Protein AF-A0A8B7U728-F1 (afdb_monomer_lite)

InterPro domains:
  IPR016024 Armadillo-type fold [SSF48371] (23-151)
  IPR027107 Tuberin/Ral GTPase-activating protein subunit alpha [PTHR10063] (1-153)

Secondary structure (DSSP, 8-state):
--HHHHHHHHHHHHT-S-TTS-HHHHHHHHHHHTTHHHHTTT---------SS----HHHHHHHHHHHHHHHHHHH-SSHHHHHHHHHHHHHHHHHHHHHT---TTHHHHHHHHHHHTT-S-HHHHHHHHHHHHHHHHTHHHHHHHHTTS-SSSTTS-SHHHHHHHHHHTTS-HHHHHHHHHHHH--

Structure (mmCIF, N/CA/C/O backbone):
data_AF-A0A8B7U728-F1
#
_entry.id   AF-A0A8B7U728-F1
#
loop_
_atom_site.group_PDB
_atom_site.id
_atom_site.type_symbol
_atom_site.label_atom_id
_atom_site.label_alt_id
_atom_site.label_comp_id
_atom_site.label_asym_id
_atom_site.label_entity_id
_atom_site.label_seq_id
_atom_site.pdbx_PDB_ins_code
_atom_site.Cartn_x
_atom_site.Cartn_y
_atom_site.Cartn_z
_atom_site.occupancy
_atom_site.B_iso_or_equiv
_atom_site.auth_seq_id
_atom_site.auth_comp_id
_atom_site.auth_asym_id
_atom_site.auth_atom_id
_atom_site.pdbx_PDB_model_num
ATOM 1 N N . MET A 1 1 ? -17.207 -18.209 -5.604 1.00 53.34 1 MET A N 1
ATOM 2 C CA . MET A 1 1 ? -15.889 -17.552 -5.545 1.00 53.34 1 MET A CA 1
ATOM 3 C C . MET A 1 1 ? -15.859 -16.705 -4.299 1.00 53.34 1 MET A C 1
ATOM 5 O O . MET A 1 1 ? -16.658 -15.783 -4.187 1.00 53.34 1 MET A O 1
ATOM 9 N N . LEU A 1 2 ? -15.023 -17.093 -3.346 1.00 75.62 2 LEU A N 1
ATOM 10 C CA . LEU A 1 2 ? -14.805 -16.368 -2.097 1.00 75.62 2 LEU A CA 1
ATOM 11 C C . LEU A 1 2 ? -13.724 -15.296 -2.310 1.00 75.62 2 LEU A C 1
ATOM 13 O O . LEU A 1 2 ? -12.930 -15.383 -3.243 1.00 75.62 2 LEU A O 1
ATOM 17 N N . VAL A 1 3 ? -13.669 -14.294 -1.428 1.00 81.69 3 VAL A N 1
ATOM 18 C CA . VAL A 1 3 ? -12.626 -13.245 -1.424 1.00 81.69 3 VAL A CA 1
ATOM 19 C C . VAL A 1 3 ? -11.215 -13.855 -1.439 1.00 81.69 3 VAL A C 1
ATOM 21 O O . VAL A 1 3 ? -10.342 -13.369 -2.153 1.00 81.69 3 VAL A O 1
ATOM 24 N N . GLY A 1 4 ? -11.017 -14.976 -0.735 1.00 81.75 4 GLY A N 1
ATOM 25 C CA . GLY A 1 4 ? -9.756 -15.722 -0.734 1.00 81.75 4 GLY A CA 1
ATOM 26 C C . GLY A 1 4 ? -9.315 -16.208 -2.121 1.00 81.75 4 GLY A C 1
ATOM 27 O O . GLY A 1 4 ? -8.137 -16.096 -2.441 1.00 81.75 4 GLY A O 1
ATOM 28 N N . ASP A 1 5 ? -10.244 -16.644 -2.982 1.00 85.56 5 ASP A N 1
ATOM 29 C CA . ASP A 1 5 ? -9.915 -17.132 -4.332 1.00 85.56 5 ASP A CA 1
ATOM 30 C C . ASP A 1 5 ? -9.309 -16.015 -5.194 1.00 85.56 5 ASP A C 1
ATOM 32 O O . ASP A 1 5 ? -8.332 -16.231 -5.914 1.00 85.56 5 ASP A O 1
ATOM 36 N N . PHE A 1 6 ? -9.868 -14.802 -5.098 1.00 87.81 6 PHE A N 1
ATOM 37 C CA . PHE A 1 6 ? -9.352 -13.626 -5.801 1.00 87.81 6 PHE A CA 1
ATOM 38 C C . PHE A 1 6 ? -7.971 -13.222 -5.286 1.00 87.81 6 PHE A C 1
ATOM 40 O O . PHE A 1 6 ? -7.090 -12.919 -6.092 1.00 87.81 6 PHE A O 1
ATOM 47 N N . ILE A 1 7 ? -7.763 -13.265 -3.965 1.00 91.00 7 ILE A N 1
ATOM 48 C CA . ILE A 1 7 ? -6.465 -12.949 -3.359 1.00 91.00 7 ILE A CA 1
ATOM 49 C C . ILE A 1 7 ? -5.409 -13.952 -3.830 1.00 91.00 7 ILE A C 1
ATOM 51 O O . ILE A 1 7 ? -4.360 -13.546 -4.327 1.00 91.00 7 ILE A O 1
ATOM 55 N N . THR A 1 8 ? -5.694 -15.256 -3.760 1.00 90.06 8 THR A N 1
ATOM 56 C CA . THR A 1 8 ? -4.769 -16.303 -4.216 1.00 90.06 8 THR A CA 1
ATOM 57 C C . THR A 1 8 ? -4.490 -16.209 -5.718 1.00 90.06 8 THR A C 1
ATOM 59 O O . THR A 1 8 ? -3.347 -16.384 -6.143 1.00 90.06 8 THR A O 1
ATOM 62 N N . ALA A 1 9 ? -5.497 -15.908 -6.544 1.00 91.69 9 ALA A N 1
ATOM 63 C CA . ALA A 1 9 ? -5.309 -15.737 -7.984 1.00 91.69 9 ALA A CA 1
ATOM 64 C C . ALA A 1 9 ? -4.403 -14.537 -8.309 1.00 91.69 9 ALA A C 1
ATOM 66 O O . ALA A 1 9 ? -3.447 -14.682 -9.072 1.00 91.69 9 ALA A O 1
ATOM 67 N N . ALA A 1 10 ? -4.649 -13.377 -7.694 1.00 93.81 10 ALA A N 1
ATOM 68 C CA . ALA A 1 10 ? -3.809 -12.195 -7.873 1.00 93.81 10 ALA A CA 1
ATOM 69 C C . ALA A 1 10 ? -2.383 -12.422 -7.342 1.00 93.81 10 ALA A C 1
ATOM 71 O O . ALA A 1 10 ? -1.413 -12.070 -8.014 1.00 93.81 10 ALA A O 1
ATOM 72 N N . ALA A 1 11 ? -2.231 -13.092 -6.195 1.00 92.94 11 ALA A N 1
ATOM 73 C CA . ALA A 1 11 ? -0.926 -13.450 -5.640 1.00 92.94 11 ALA A CA 1
ATOM 74 C C . ALA A 1 11 ? -0.103 -14.321 -6.603 1.00 92.94 11 ALA A C 1
ATOM 76 O O . ALA A 1 11 ? 1.100 -14.101 -6.763 1.00 92.94 11 ALA A O 1
ATOM 77 N N . ARG A 1 12 ? -0.743 -15.278 -7.292 1.00 93.31 12 ARG A N 1
ATOM 78 C CA . ARG A 1 12 ? -0.083 -16.099 -8.322 1.00 93.31 12 ARG A CA 1
ATOM 79 C C . ARG A 1 12 ? 0.416 -15.258 -9.490 1.00 93.31 12 ARG A C 1
ATOM 81 O O . ARG A 1 12 ? 1.550 -15.460 -9.906 1.00 93.31 12 ARG A O 1
ATOM 88 N N . VAL A 1 13 ? -0.377 -14.299 -9.977 1.00 95.06 13 VAL A N 1
ATOM 89 C CA . VAL A 1 13 ? 0.055 -13.362 -11.034 1.00 95.06 13 VAL A CA 1
ATOM 90 C C . VAL A 1 13 ? 1.282 -12.565 -10.579 1.00 95.06 13 VAL A C 1
ATOM 92 O O . VAL A 1 13 ? 2.276 -12.496 -11.301 1.00 95.06 13 VAL A O 1
ATOM 95 N N . LEU A 1 14 ? 1.256 -12.033 -9.355 1.00 93.44 14 LEU A N 1
ATOM 96 C CA . LEU A 1 14 ? 2.349 -11.233 -8.787 1.00 93.44 14 LEU A CA 1
ATOM 97 C C . LEU A 1 14 ? 3.613 -12.042 -8.464 1.00 93.44 14 LEU A C 1
ATOM 99 O O . LEU A 1 14 ? 4.698 -11.469 -8.372 1.00 93.44 14 LEU A O 1
ATOM 103 N N . SER A 1 15 ? 3.492 -13.361 -8.325 1.00 91.62 15 SER A N 1
ATOM 104 C CA . SER A 1 15 ? 4.623 -14.268 -8.087 1.00 91.62 15 SER A CA 1
ATOM 105 C C . SER A 1 15 ? 5.310 -14.731 -9.374 1.00 91.62 15 SER A C 1
ATOM 107 O O . SER A 1 15 ? 6.291 -15.460 -9.304 1.00 91.62 15 SER A O 1
ATOM 109 N N . THR A 1 16 ? 4.797 -14.353 -10.549 1.00 90.19 16 THR A N 1
ATOM 110 C CA . THR A 1 16 ? 5.450 -14.685 -11.819 1.00 90.19 16 THR A CA 1
ATOM 111 C C . THR A 1 16 ? 6.662 -13.785 -12.073 1.00 90.19 16 THR A C 1
ATOM 113 O O . THR A 1 16 ? 6.602 -12.575 -11.853 1.00 90.19 16 THR A O 1
ATOM 116 N N . ASP A 1 17 ? 7.742 -14.369 -12.601 1.00 84.38 17 ASP A N 1
ATOM 117 C CA . ASP A 1 17 ? 8.987 -13.647 -12.920 1.00 84.38 17 ASP A CA 1
ATOM 118 C C . ASP A 1 17 ? 8.880 -12.788 -14.193 1.00 84.38 17 ASP A C 1
ATOM 120 O O . ASP A 1 17 ? 9.795 -12.043 -14.546 1.00 84.38 17 ASP A O 1
ATOM 124 N N . THR A 1 18 ? 7.767 -12.893 -14.924 1.00 87.50 18 THR A N 1
ATOM 125 C CA . THR A 1 18 ? 7.574 -12.175 -16.183 1.00 87.50 18 THR A CA 1
ATOM 126 C C . THR A 1 18 ? 6.968 -10.794 -15.958 1.00 87.50 18 THR A C 1
ATOM 128 O O . THR A 1 18 ? 5.877 -10.645 -15.411 1.00 87.50 18 THR A O 1
ATOM 131 N N . LEU A 1 19 ? 7.637 -9.764 -16.480 1.00 81.00 19 LEU A N 1
ATOM 132 C CA . LEU A 1 19 ? 7.098 -8.399 -16.522 1.00 81.00 19 LEU A CA 1
ATOM 133 C C . LEU A 1 19 ? 5.911 -8.250 -17.490 1.00 81.00 19 LEU A C 1
ATOM 135 O O . LEU A 1 19 ? 5.252 -7.217 -17.476 1.00 81.00 19 LEU A O 1
ATOM 139 N N . ALA A 1 20 ? 5.627 -9.265 -18.316 1.00 88.19 20 ALA A N 1
ATOM 140 C CA . ALA A 1 20 ? 4.433 -9.305 -19.160 1.00 88.19 20 ALA A CA 1
ATOM 141 C C . ALA A 1 20 ? 3.166 -9.714 -18.386 1.00 88.19 20 ALA A C 1
ATOM 143 O O . ALA A 1 20 ? 2.071 -9.681 -18.945 1.00 88.19 20 ALA A O 1
ATOM 144 N N . ALA A 1 21 ? 3.300 -10.129 -17.122 1.00 91.25 21 ALA A N 1
ATOM 145 C CA . ALA A 1 21 ? 2.149 -10.412 -16.282 1.00 91.25 21 ALA A CA 1
ATOM 146 C C . ALA A 1 21 ? 1.345 -9.129 -15.991 1.00 91.25 21 ALA A C 1
ATOM 148 O O . ALA A 1 21 ? 1.937 -8.060 -15.818 1.00 91.25 21 ALA A O 1
ATOM 149 N N . PRO A 1 22 ? 0.008 -9.220 -15.872 1.00 93.94 22 PRO A N 1
ATOM 150 C CA . PRO A 1 22 ? -0.858 -8.083 -15.555 1.00 93.94 22 PRO A CA 1
ATOM 151 C C . PRO A 1 22 ? -0.784 -7.725 -14.057 1.00 93.94 22 PRO A C 1
ATOM 153 O O . PRO A 1 22 ? -1.707 -7.967 -13.275 1.00 93.94 22 PRO A O 1
ATOM 156 N N . ARG A 1 23 ? 0.380 -7.220 -13.621 1.00 94.75 23 ARG A N 1
ATOM 157 C CA . ARG A 1 23 ? 0.700 -6.948 -12.206 1.00 94.75 23 ARG A CA 1
ATOM 158 C C . ARG A 1 23 ? -0.122 -5.784 -11.645 1.00 94.75 23 ARG A C 1
ATOM 160 O O . ARG A 1 23 ? -0.610 -5.866 -10.519 1.00 94.75 23 ARG A O 1
ATOM 167 N N . SER A 1 24 ? -0.324 -4.730 -12.435 1.00 93.88 24 SER A N 1
ATOM 168 C CA . SER A 1 24 ? -1.132 -3.565 -12.049 1.00 93.88 24 SER A CA 1
ATOM 169 C C . SER A 1 24 ? -2.597 -3.938 -11.825 1.00 93.88 24 SER A C 1
ATOM 171 O O . SER A 1 24 ? -3.218 -3.502 -10.857 1.00 93.88 24 SER A O 1
ATOM 173 N N . GLU A 1 25 ? -3.148 -4.785 -12.688 1.00 93.06 25 GLU A N 1
ATOM 174 C CA . GLU A 1 25 ? -4.513 -5.289 -12.594 1.00 93.06 25 GLU A CA 1
ATOM 175 C C . GLU A 1 25 ? -4.665 -6.202 -11.377 1.00 93.06 25 GLU A C 1
ATOM 177 O O . GLU A 1 25 ? -5.610 -6.044 -10.606 1.00 93.06 25 GLU A O 1
ATOM 182 N N . ALA A 1 26 ? -3.702 -7.102 -11.147 1.00 95.31 26 ALA A N 1
ATOM 183 C CA . ALA A 1 26 ? -3.690 -7.953 -9.962 1.00 95.31 26 ALA A CA 1
ATOM 184 C C . ALA A 1 26 ? -3.677 -7.125 -8.665 1.00 95.31 26 ALA A C 1
ATOM 186 O O . ALA A 1 26 ? -4.475 -7.385 -7.765 1.00 95.31 26 ALA A O 1
ATOM 187 N N . LEU A 1 27 ? -2.841 -6.086 -8.579 1.00 95.19 27 LEU A N 1
ATOM 188 C CA . LEU A 1 27 ? -2.806 -5.194 -7.414 1.00 95.19 27 LEU A CA 1
ATOM 189 C C . LEU A 1 27 ? -4.052 -4.320 -7.293 1.00 95.19 27 LEU A C 1
ATOM 191 O O . LEU A 1 27 ? -4.458 -4.017 -6.178 1.00 95.19 27 LEU A O 1
ATOM 195 N N . THR A 1 28 ? -4.693 -3.959 -8.404 1.00 93.75 28 THR A N 1
ATOM 196 C CA . THR A 1 28 ? -5.968 -3.228 -8.384 1.00 93.75 28 THR A CA 1
ATOM 197 C C . THR A 1 28 ? -7.081 -4.095 -7.795 1.00 93.75 28 THR A C 1
ATOM 199 O O . THR A 1 28 ? -7.859 -3.620 -6.968 1.00 93.75 28 THR A O 1
ATOM 202 N N . ILE A 1 29 ? -7.131 -5.383 -8.160 1.00 93.19 29 ILE A N 1
ATOM 203 C CA . ILE A 1 29 ? -8.055 -6.353 -7.556 1.00 93.19 29 ILE A CA 1
ATOM 204 C C . ILE A 1 29 ? -7.781 -6.449 -6.053 1.00 93.19 29 ILE A C 1
ATOM 206 O O . ILE A 1 29 ? -8.705 -6.268 -5.264 1.00 93.19 29 ILE A O 1
ATOM 210 N N . LEU A 1 30 ? -6.528 -6.667 -5.639 1.00 93.75 30 LEU A N 1
ATOM 211 C CA . LEU A 1 30 ? -6.172 -6.736 -4.216 1.00 93.75 30 LEU A CA 1
ATOM 212 C C . LEU A 1 30 ? -6.538 -5.447 -3.466 1.00 93.75 30 LEU A C 1
ATOM 214 O O . LEU A 1 30 ? -7.141 -5.516 -2.399 1.00 93.75 30 LEU A O 1
ATOM 218 N N . GLY A 1 31 ? -6.251 -4.286 -4.057 1.00 90.62 31 GLY A N 1
ATOM 219 C CA . GLY A 1 31 ? -6.593 -2.966 -3.533 1.00 90.62 31 GLY A CA 1
ATOM 220 C C . GLY A 1 31 ? -8.090 -2.772 -3.318 1.00 90.62 31 GLY A C 1
ATOM 221 O O . GLY A 1 31 ? -8.500 -2.234 -2.297 1.00 90.62 31 GLY A O 1
ATOM 222 N N . SER A 1 32 ? -8.929 -3.281 -4.223 1.00 91.00 32 SER A N 1
ATOM 223 C CA . SER A 1 32 ? -10.389 -3.225 -4.064 1.00 91.00 32 SER A CA 1
ATOM 224 C C . SER A 1 32 ? -10.918 -4.087 -2.909 1.00 91.00 32 SER A C 1
ATOM 226 O O . SER A 1 32 ? -12.016 -3.844 -2.410 1.00 91.00 32 SER A O 1
ATOM 228 N N . LEU A 1 33 ? -10.137 -5.078 -2.464 1.00 90.06 33 LEU A N 1
ATOM 229 C CA . LEU A 1 33 ? -10.523 -6.040 -1.433 1.00 90.06 33 LEU A CA 1
ATOM 230 C C . LEU A 1 33 ? -10.019 -5.664 -0.033 1.00 90.06 33 LEU A C 1
ATOM 232 O O . LEU A 1 33 ? -10.413 -6.314 0.931 1.00 90.06 33 LEU A O 1
ATOM 236 N N . VAL A 1 34 ? -9.183 -4.632 0.124 1.00 90.12 34 VAL A N 1
ATOM 237 C CA . VAL A 1 34 ? -8.507 -4.342 1.408 1.00 90.12 34 VAL A CA 1
ATOM 238 C C . VAL A 1 34 ? -9.442 -4.020 2.571 1.00 90.12 34 VAL A C 1
ATOM 240 O O . VAL A 1 34 ? -9.111 -4.324 3.713 1.00 90.12 34 VAL A O 1
ATOM 243 N N . CYS A 1 35 ? -10.623 -3.461 2.300 1.00 85.44 35 CYS A N 1
ATOM 244 C CA . CYS A 1 35 ? -11.617 -3.172 3.337 1.00 85.44 35 CYS A CA 1
ATOM 245 C C . CYS A 1 35 ? -12.505 -4.385 3.662 1.00 85.44 35 CYS A C 1
ATOM 247 O O . CYS A 1 35 ? -13.087 -4.448 4.743 1.00 85.44 35 CYS A O 1
ATOM 249 N N . PHE A 1 36 ? -12.597 -5.377 2.765 1.00 84.50 36 PHE A N 1
ATOM 250 C CA . PHE A 1 36 ? -13.550 -6.488 2.887 1.00 84.50 36 PHE A CA 1
ATOM 251 C C . PHE A 1 36 ? -13.393 -7.298 4.182 1.00 84.50 36 PHE A C 1
ATOM 253 O O . PHE A 1 36 ? -14.421 -7.599 4.790 1.00 84.50 36 PHE A O 1
ATOM 260 N N . PRO A 1 37 ? -12.171 -7.632 4.652 1.00 77.50 37 PRO A N 1
ATOM 261 C CA . PRO A 1 37 ? -12.005 -8.359 5.909 1.00 77.50 37 PRO A CA 1
ATOM 262 C C . PRO A 1 37 ? -12.587 -7.636 7.134 1.00 77.50 37 PRO A C 1
ATOM 264 O O . PRO A 1 37 ? -12.991 -8.298 8.085 1.00 77.50 37 PRO A O 1
ATOM 267 N N . ASN A 1 38 ? -12.654 -6.299 7.111 1.00 72.25 38 ASN A N 1
ATOM 268 C CA . ASN A 1 38 ? -13.259 -5.497 8.179 1.00 72.25 38 ASN A CA 1
ATOM 269 C C . ASN A 1 38 ? -14.759 -5.279 7.965 1.00 72.25 38 ASN A C 1
ATOM 271 O O . ASN A 1 38 ? -15.529 -5.366 8.915 1.00 72.25 38 ASN A O 1
ATOM 275 N N . THR A 1 39 ? -15.189 -5.034 6.724 1.00 69.88 39 THR A N 1
ATOM 276 C CA . THR A 1 39 ? -16.602 -4.790 6.393 1.00 69.88 39 THR A CA 1
ATOM 277 C C . THR A 1 39 ? -17.466 -6.043 6.548 1.00 69.88 39 THR A C 1
ATOM 279 O O . THR A 1 39 ? -18.650 -5.948 6.858 1.00 69.88 39 THR A O 1
ATOM 282 N N . PHE A 1 40 ? -16.884 -7.226 6.342 1.00 65.06 40 PHE A N 1
ATOM 283 C CA . PHE A 1 40 ? -17.618 -8.483 6.282 1.00 65.06 40 PHE A CA 1
ATOM 284 C C . PHE A 1 40 ? -17.070 -9.533 7.261 1.00 65.06 40 PHE A C 1
ATOM 286 O O . PHE A 1 40 ? -16.771 -10.666 6.875 1.00 65.06 40 PHE A O 1
ATOM 293 N N . GLN A 1 41 ? -16.967 -9.163 8.542 1.00 58.19 41 GLN A N 1
ATOM 294 C CA . GLN A 1 41 ? -16.513 -10.054 9.623 1.00 58.19 41 GLN A CA 1
ATOM 295 C C . GLN A 1 41 ? -17.351 -11.344 9.760 1.00 58.19 41 GLN A C 1
ATOM 297 O O . GLN A 1 41 ? -16.852 -12.337 10.282 1.00 58.19 41 GLN A O 1
ATOM 302 N N . GLU A 1 42 ? -18.587 -11.362 9.244 1.00 48.09 42 GLU A N 1
ATOM 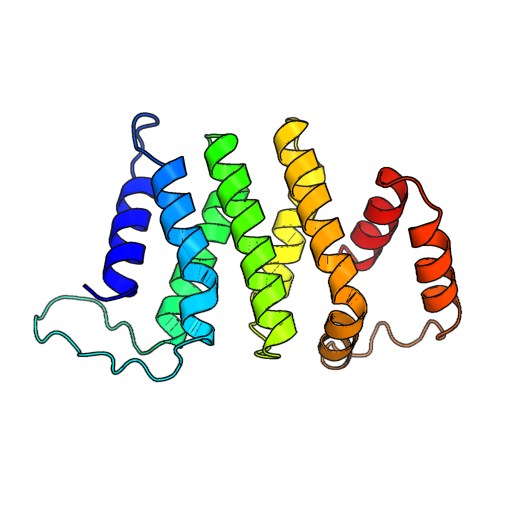303 C CA . GLU A 1 42 ? -19.517 -12.499 9.322 1.00 48.09 42 GLU A CA 1
ATOM 304 C C . GLU A 1 42 ? -19.722 -13.264 8.000 1.00 48.09 42 GLU A C 1
ATOM 306 O O . GLU A 1 42 ? -20.742 -13.933 7.844 1.00 48.09 42 GLU A O 1
ATOM 311 N N . ILE A 1 43 ? -18.814 -13.211 7.013 1.00 48.03 43 ILE A N 1
ATOM 312 C CA . ILE A 1 43 ? -18.960 -14.131 5.866 1.00 48.03 43 ILE A CA 1
ATOM 313 C C . ILE A 1 43 ? -18.719 -15.558 6.374 1.00 48.03 43 ILE A C 1
ATOM 315 O O . ILE A 1 43 ? -17.602 -15.858 6.807 1.00 48.03 43 ILE A O 1
ATOM 319 N N . PRO A 1 44 ? -19.707 -16.472 6.295 1.00 43.59 44 PRO A N 1
ATOM 320 C CA . PRO A 1 44 ? -19.487 -17.862 6.650 1.00 43.59 44 PRO A CA 1
ATOM 321 C C . PRO A 1 44 ? -18.432 -18.419 5.696 1.00 43.59 44 PRO A C 1
ATOM 323 O O . PRO A 1 44 ? -18.668 -18.552 4.493 1.00 43.59 44 PRO A O 1
ATOM 326 N N . LEU A 1 45 ? -17.248 -18.724 6.225 1.00 46.06 45 LEU A N 1
ATOM 327 C CA . LEU A 1 45 ? -16.219 -19.439 5.487 1.00 46.06 45 LEU A CA 1
ATOM 328 C C . LEU A 1 45 ? -16.752 -20.851 5.226 1.00 46.06 45 LEU A C 1
ATOM 330 O O . LEU A 1 45 ? -16.651 -21.739 6.073 1.00 46.06 45 LEU A O 1
ATOM 334 N N . LEU A 1 46 ? -17.365 -21.063 4.061 1.00 41.00 46 LEU A N 1
ATOM 335 C CA . LEU A 1 46 ? -17.693 -22.401 3.587 1.00 41.00 46 LEU A CA 1
ATOM 336 C C . LEU A 1 46 ? -16.373 -23.108 3.278 1.00 41.00 46 LEU A C 1
ATOM 338 O O . LEU A 1 46 ? -15.812 -22.978 2.193 1.00 41.00 46 LEU A O 1
ATOM 342 N N . ARG A 1 47 ? -15.864 -23.815 4.290 1.00 37.12 47 ARG A N 1
ATOM 343 C CA . ARG A 1 47 ? -14.690 -24.685 4.239 1.00 37.12 47 ARG A CA 1
ATOM 344 C C . ARG A 1 47 ? -14.904 -25.685 3.103 1.00 37.12 47 ARG A C 1
ATOM 346 O O . ARG A 1 47 ? -15.674 -26.631 3.256 1.00 3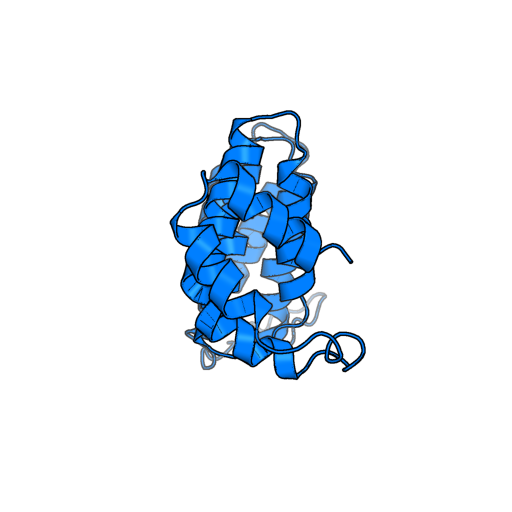7.12 47 ARG A O 1
ATOM 353 N N . SER A 1 48 ? -14.280 -25.459 1.947 1.00 37.22 48 SER A N 1
ATOM 354 C CA . SER A 1 48 ? -14.336 -26.431 0.861 1.00 37.22 48 SER A CA 1
ATOM 355 C C . SER A 1 48 ? -13.664 -27.708 1.354 1.00 37.22 48 SER A C 1
ATOM 357 O O . SER A 1 48 ? -12.470 -27.713 1.655 1.00 37.22 48 SER A O 1
ATOM 359 N N . VAL A 1 49 ? -14.441 -28.781 1.469 1.00 40.72 49 VAL A N 1
ATOM 360 C CA . VAL A 1 49 ? -13.931 -30.134 1.684 1.00 40.72 49 VAL A CA 1
ATOM 361 C C . VAL A 1 49 ? -13.237 -30.556 0.396 1.00 40.72 49 VAL A C 1
ATOM 363 O O . VAL A 1 49 ? -13.864 -31.163 -0.459 1.00 40.72 49 VAL A O 1
ATOM 366 N N . LEU A 1 50 ? -11.970 -30.190 0.235 1.00 36.06 50 LEU A N 1
ATOM 367 C CA . LEU A 1 50 ? -11.041 -30.876 -0.653 1.00 36.06 50 LEU A CA 1
ATOM 368 C C . LEU A 1 50 ? -9.654 -30.813 -0.011 1.00 36.06 50 LEU A C 1
ATOM 370 O O . LEU A 1 50 ? -9.069 -29.749 0.171 1.00 36.06 50 LEU A O 1
ATOM 374 N N . GLU A 1 51 ? -9.196 -31.987 0.408 1.00 44.81 51 GLU A N 1
ATOM 375 C CA . GLU A 1 51 ? -7.873 -32.251 0.953 1.00 44.81 51 GLU A CA 1
ATOM 376 C C . GLU A 1 51 ? -6.787 -31.809 -0.037 1.00 44.81 51 GLU A C 1
ATOM 378 O O . GLU A 1 51 ? -6.798 -32.222 -1.195 1.00 44.81 51 GLU A O 1
ATOM 383 N N . VAL A 1 52 ? -5.866 -30.960 0.429 1.00 35.75 52 VAL A N 1
ATOM 384 C CA . VAL A 1 52 ? -4.396 -31.116 0.395 1.00 35.75 52 VAL A CA 1
ATOM 385 C C . VAL A 1 52 ? -3.760 -29.751 0.722 1.00 35.75 52 VAL A C 1
ATOM 387 O O . VAL A 1 52 ? -3.853 -28.801 -0.047 1.00 35.75 52 VAL A O 1
ATOM 390 N N . ASN A 1 53 ? -3.114 -29.706 1.894 1.00 35.53 53 ASN A N 1
ATOM 391 C CA . ASN A 1 53 ? -2.065 -28.783 2.359 1.00 35.53 53 ASN A CA 1
ATOM 392 C C . ASN A 1 53 ? -2.270 -27.263 2.216 1.00 35.53 53 ASN A C 1
ATOM 394 O O . ASN A 1 53 ? -1.701 -26.631 1.339 1.00 35.53 53 ASN A O 1
ATOM 398 N N . GLU A 1 54 ? -3.008 -26.668 3.150 1.00 38.12 54 GLU A N 1
ATOM 399 C CA . GLU A 1 54 ? -2.498 -25.804 4.236 1.00 38.12 54 GLU A CA 1
ATOM 400 C C . GLU A 1 54 ? -3.710 -25.129 4.888 1.00 38.12 54 GLU A C 1
ATOM 402 O O . GLU A 1 54 ? -4.593 -24.579 4.233 1.00 38.12 54 GLU A O 1
ATOM 407 N N . VAL A 1 55 ? -3.811 -25.273 6.204 1.00 39.91 55 VAL A N 1
ATOM 408 C CA . VAL A 1 55 ? -4.964 -24.848 6.996 1.00 39.91 55 VAL A CA 1
ATOM 409 C C . VAL A 1 55 ? -4.947 -23.323 7.114 1.00 39.91 55 VAL A C 1
ATOM 411 O O . VAL A 1 55 ? -4.223 -22.789 7.942 1.00 39.91 55 VAL A O 1
ATOM 414 N N . ILE A 1 56 ? -5.750 -22.630 6.301 1.00 44.53 56 ILE A N 1
ATOM 415 C CA . ILE A 1 56 ? -6.048 -21.201 6.484 1.00 44.53 56 ILE A CA 1
ATOM 416 C C . ILE A 1 56 ? -7.219 -21.106 7.472 1.00 44.53 56 ILE A C 1
ATOM 418 O O . ILE A 1 56 ? -8.345 -21.514 7.172 1.00 44.53 56 ILE A O 1
ATOM 422 N N . SER A 1 57 ? -6.937 -20.637 8.682 1.00 40.59 57 SER A N 1
ATOM 423 C CA . SER A 1 57 ? -7.853 -20.526 9.810 1.00 40.59 57 SER A CA 1
ATOM 424 C C . SER A 1 57 ? -8.396 -19.095 9.923 1.00 40.59 57 SER A C 1
ATOM 426 O O . SER A 1 57 ? -7.863 -18.255 10.635 1.00 40.59 57 SER A O 1
ATOM 428 N N . GLY A 1 58 ? -9.549 -18.826 9.313 1.00 54.25 58 GLY A N 1
ATOM 429 C CA . GLY A 1 58 ? -10.353 -17.646 9.659 1.00 54.25 58 GLY A CA 1
ATOM 430 C C . GLY A 1 58 ? -10.063 -16.367 8.863 1.00 54.25 58 GLY A C 1
ATOM 431 O O . GLY A 1 58 ? -9.173 -16.291 8.021 1.00 54.25 58 GLY A O 1
ATOM 432 N N . THR A 1 59 ? -10.897 -15.355 9.106 1.00 56.81 59 THR A N 1
ATOM 433 C CA . THR A 1 59 ? -10.868 -14.027 8.465 1.00 56.81 59 THR A CA 1
ATOM 434 C C . THR A 1 59 ? -9.587 -13.243 8.776 1.00 56.81 59 THR A C 1
ATOM 436 O O . THR A 1 59 ? -9.097 -12.510 7.916 1.00 56.81 59 THR A O 1
ATOM 439 N N . GLU A 1 60 ? -9.017 -13.447 9.968 1.00 59.25 60 GLU A N 1
ATOM 440 C CA . GLU A 1 60 ? -7.736 -12.877 10.411 1.00 59.25 60 GLU A CA 1
ATOM 441 C C . GLU A 1 60 ? -6.574 -13.323 9.503 1.00 59.25 60 GLU A C 1
ATOM 443 O O . GLU A 1 60 ? -5.750 -12.506 9.091 1.00 59.25 60 GLU A O 1
ATOM 448 N N . ASP A 1 61 ? -6.549 -14.598 9.102 1.00 76.38 61 ASP A N 1
ATOM 449 C CA . ASP A 1 61 ? -5.507 -15.142 8.224 1.00 76.38 61 ASP A CA 1
ATOM 450 C C . ASP A 1 61 ? -5.598 -14.558 6.807 1.00 76.38 61 ASP A C 1
ATOM 452 O O . ASP A 1 61 ? -4.580 -14.253 6.184 1.00 76.38 61 ASP A O 1
ATOM 456 N N . VAL A 1 62 ? -6.818 -14.329 6.305 1.00 83.50 62 VAL A N 1
ATOM 457 C CA . VAL A 1 62 ? -7.042 -13.729 4.978 1.00 83.50 62 VAL A CA 1
ATOM 458 C C . VAL A 1 62 ? -6.602 -12.266 4.953 1.00 83.50 62 VAL A C 1
ATOM 460 O O . VAL A 1 62 ? -5.977 -11.833 3.982 1.00 83.50 62 VAL A O 1
ATOM 463 N N . LYS A 1 63 ? -6.895 -11.509 6.018 1.00 87.12 63 LYS A N 1
ATOM 464 C CA . LYS A 1 63 ? -6.447 -10.119 6.158 1.00 87.12 63 LYS A CA 1
ATOM 465 C C . LYS A 1 63 ? -4.920 -10.044 6.164 1.00 87.12 63 LYS A C 1
ATOM 467 O O . LYS A 1 63 ? -4.351 -9.365 5.314 1.00 87.12 63 LYS A O 1
ATOM 472 N N . ASN A 1 64 ? -4.261 -10.790 7.053 1.00 89.56 64 ASN A N 1
ATOM 473 C CA . ASN A 1 64 ? -2.799 -10.822 7.140 1.00 89.56 64 ASN A CA 1
ATOM 474 C C . ASN A 1 64 ? -2.159 -11.218 5.802 1.00 89.56 64 ASN A C 1
ATOM 476 O O . ASN A 1 64 ? -1.206 -10.586 5.346 1.00 89.56 64 ASN A O 1
ATOM 480 N N . TYR A 1 65 ? -2.710 -12.231 5.129 1.00 90.12 65 TYR A N 1
ATOM 481 C CA . TYR A 1 65 ? -2.214 -12.664 3.827 1.00 90.12 65 TYR A CA 1
ATOM 482 C C . TYR A 1 65 ? -2.303 -11.556 2.767 1.00 90.12 65 TYR A C 1
ATOM 484 O O . TYR A 1 65 ? -1.322 -11.292 2.070 1.00 90.12 65 TYR A O 1
ATOM 492 N N . LEU A 1 66 ? -3.441 -10.858 2.684 1.00 93.31 66 LEU A N 1
ATOM 493 C CA . LEU A 1 66 ? -3.636 -9.729 1.773 1.00 93.31 66 LEU A CA 1
ATOM 494 C C . LEU A 1 66 ? -2.632 -8.597 2.034 1.00 93.31 66 LEU A C 1
ATOM 496 O O . LEU A 1 66 ? -1.993 -8.110 1.098 1.00 93.31 66 LEU A O 1
ATOM 500 N N . ILE A 1 67 ? -2.461 -8.203 3.298 1.00 94.38 67 ILE A N 1
ATOM 501 C CA . ILE A 1 67 ? -1.563 -7.104 3.673 1.00 94.38 67 ILE A CA 1
ATOM 502 C C . ILE A 1 67 ? -0.102 -7.465 3.414 1.00 94.38 67 ILE A C 1
ATOM 504 O O . ILE A 1 67 ? 0.634 -6.644 2.870 1.00 94.38 67 ILE A O 1
ATOM 508 N N . ASN A 1 68 ? 0.306 -8.708 3.674 1.00 95.31 68 ASN A N 1
ATOM 509 C CA . ASN A 1 68 ? 1.656 -9.177 3.359 1.00 95.31 68 ASN A CA 1
ATOM 510 C C . ASN A 1 68 ? 1.970 -9.111 1.858 1.00 95.31 68 ASN A C 1
ATOM 512 O O . ASN A 1 68 ? 3.072 -8.714 1.475 1.00 95.31 68 ASN A O 1
ATOM 516 N N . ILE A 1 69 ? 1.005 -9.441 0.990 1.00 96.25 69 ILE A N 1
ATOM 517 C CA . ILE A 1 69 ? 1.187 -9.292 -0.461 1.00 96.25 69 ILE A CA 1
ATOM 518 C C . ILE A 1 69 ? 1.376 -7.814 -0.821 1.00 96.25 69 ILE A C 1
ATOM 520 O O . ILE A 1 69 ? 2.281 -7.484 -1.591 1.00 96.25 69 ILE A O 1
ATOM 524 N N . LEU A 1 70 ? 0.560 -6.914 -0.266 1.00 97.50 70 LEU A N 1
ATOM 525 C CA . LEU A 1 70 ? 0.654 -5.480 -0.552 1.00 97.50 70 LEU A CA 1
ATOM 526 C C . LEU A 1 70 ? 1.956 -4.861 -0.033 1.00 97.50 70 LEU A C 1
ATOM 528 O O . LEU A 1 70 ? 2.594 -4.120 -0.774 1.00 97.50 70 LEU A O 1
ATOM 532 N N . LEU A 1 71 ? 2.394 -5.202 1.182 1.00 96.94 71 LEU A N 1
ATOM 533 C CA . LEU A 1 71 ? 3.669 -4.753 1.756 1.00 96.94 71 LEU A CA 1
ATOM 534 C C . LEU A 1 71 ? 4.861 -5.194 0.903 1.00 96.94 71 LEU A C 1
ATOM 536 O O . LEU A 1 71 ? 5.726 -4.378 0.566 1.00 96.94 71 LEU A O 1
ATOM 540 N N . LYS A 1 72 ? 4.870 -6.467 0.486 1.00 96.69 72 LYS A N 1
ATOM 541 C CA . LYS A 1 72 ? 5.900 -6.999 -0.408 1.00 96.69 72 LYS A CA 1
ATOM 542 C C . LYS A 1 72 ? 5.943 -6.218 -1.719 1.00 96.69 72 LYS A C 1
ATOM 544 O O . LYS A 1 72 ? 7.006 -5.760 -2.124 1.00 96.69 72 LYS A O 1
ATOM 549 N N . ASN A 1 73 ? 4.797 -6.012 -2.370 1.00 96.94 73 ASN A N 1
ATOM 550 C CA . ASN A 1 73 ? 4.757 -5.320 -3.662 1.00 96.94 73 ASN A CA 1
ATOM 551 C C . ASN A 1 73 ? 5.016 -3.808 -3.531 1.00 96.94 73 ASN A C 1
ATOM 553 O O . ASN A 1 73 ? 5.678 -3.233 -4.385 1.00 96.94 73 ASN A O 1
ATOM 557 N N . ALA A 1 74 ? 4.614 -3.146 -2.448 1.00 96.56 74 ALA A N 1
ATOM 558 C CA . ALA A 1 74 ? 4.976 -1.745 -2.215 1.00 96.56 74 ALA A CA 1
ATOM 559 C C . ALA A 1 74 ? 6.503 -1.542 -2.121 1.00 96.56 74 ALA A C 1
ATOM 561 O O . ALA A 1 74 ? 7.014 -0.485 -2.496 1.00 96.56 74 ALA A O 1
ATOM 562 N N . THR A 1 75 ? 7.230 -2.573 -1.680 1.00 94.75 75 THR A N 1
ATOM 563 C CA . THR A 1 75 ? 8.682 -2.526 -1.468 1.00 94.75 75 THR A CA 1
ATOM 564 C C . THR A 1 75 ? 9.473 -3.047 -2.672 1.00 94.75 75 THR A C 1
ATOM 566 O O . THR A 1 75 ? 10.410 -2.396 -3.132 1.00 94.75 75 THR A O 1
ATOM 569 N N . GLU A 1 76 ? 9.095 -4.208 -3.207 1.00 94.81 76 GLU A N 1
ATOM 570 C CA . GLU A 1 76 ? 9.911 -4.983 -4.152 1.00 94.81 76 GLU A CA 1
ATOM 571 C C . GLU A 1 76 ? 9.440 -4.879 -5.609 1.00 94.81 76 GLU A C 1
ATOM 573 O O . GLU A 1 76 ? 10.197 -5.210 -6.517 1.00 94.81 76 GLU A O 1
ATOM 578 N N . GLU A 1 77 ? 8.218 -4.398 -5.867 1.00 95.00 77 GLU A N 1
ATOM 579 C CA . GLU A 1 77 ? 7.602 -4.457 -7.201 1.00 95.00 77 GLU A CA 1
ATOM 580 C C . GLU A 1 77 ? 8.419 -3.698 -8.258 1.00 95.00 77 GLU A C 1
ATOM 582 O O . GLU A 1 77 ? 8.579 -2.485 -8.118 1.00 95.00 77 GLU A O 1
ATOM 587 N N . PRO A 1 78 ? 8.911 -4.341 -9.332 1.00 91.88 78 PRO A N 1
ATOM 588 C CA . PRO A 1 78 ? 9.708 -3.661 -10.352 1.00 91.88 78 PRO A CA 1
ATOM 589 C C . PRO A 1 78 ? 8.908 -2.648 -11.183 1.00 91.88 78 PRO A C 1
ATOM 591 O O . PRO A 1 78 ? 9.477 -1.656 -11.638 1.00 91.88 78 PRO A O 1
ATOM 594 N N . ASN A 1 79 ? 7.608 -2.875 -11.400 1.00 92.06 79 ASN A N 1
ATOM 595 C CA . ASN A 1 79 ? 6.771 -1.967 -12.173 1.00 92.06 79 ASN A CA 1
ATOM 596 C C . ASN A 1 79 ? 6.288 -0.789 -11.310 1.00 92.06 79 ASN A C 1
ATOM 598 O O . ASN A 1 79 ? 5.570 -0.949 -10.329 1.00 92.06 79 ASN A O 1
ATOM 602 N N . GL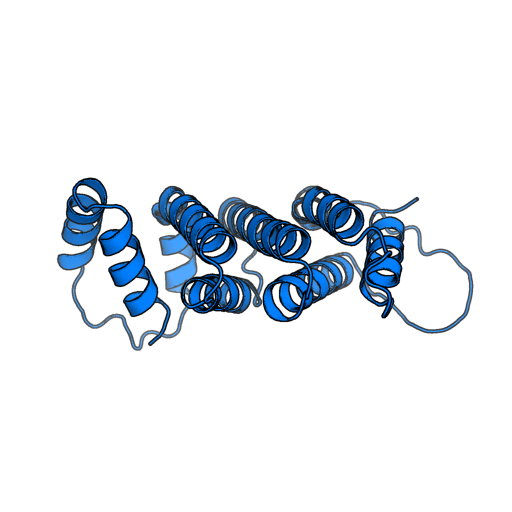U A 1 80 ? 6.644 0.429 -11.704 1.00 91.94 80 GLU A N 1
ATOM 603 C CA . GLU A 1 80 ? 6.361 1.639 -10.925 1.00 91.94 80 GLU A CA 1
ATOM 604 C C . GLU A 1 80 ? 4.859 1.901 -10.745 1.00 91.94 80 GLU A C 1
ATOM 606 O O . GLU A 1 80 ? 4.431 2.305 -9.667 1.00 91.94 80 GLU A O 1
ATOM 611 N N . CYS A 1 81 ? 4.050 1.630 -11.773 1.00 91.12 81 CYS A N 1
ATOM 612 C CA . CYS A 1 81 ? 2.598 1.783 -11.709 1.00 91.12 81 CYS A CA 1
ATOM 613 C C . CYS A 1 81 ? 1.986 0.766 -10.739 1.00 91.12 81 CYS A C 1
ATOM 615 O O . CYS A 1 81 ? 1.224 1.144 -9.850 1.00 91.12 81 CYS A O 1
ATOM 617 N N . ALA A 1 82 ? 2.385 -0.500 -10.857 1.00 94.00 82 ALA A N 1
ATOM 618 C CA . ALA A 1 82 ? 1.989 -1.565 -9.943 1.00 94.00 82 ALA A CA 1
ATOM 619 C C . ALA A 1 82 ? 2.381 -1.219 -8.492 1.00 94.00 82 ALA A C 1
ATOM 621 O O . ALA A 1 82 ? 1.546 -1.278 -7.589 1.00 94.00 82 ALA A O 1
ATOM 622 N N . ARG A 1 83 ? 3.609 -0.735 -8.269 1.00 95.94 83 ARG A N 1
ATOM 623 C CA . ARG A 1 83 ? 4.078 -0.293 -6.950 1.00 95.94 83 ARG A CA 1
ATOM 624 C C . ARG A 1 83 ? 3.221 0.842 -6.385 1.00 95.94 83 ARG A C 1
ATOM 626 O O . ARG A 1 83 ? 2.813 0.769 -5.229 1.00 95.94 83 ARG A O 1
ATOM 633 N N . CYS A 1 84 ? 2.905 1.861 -7.188 1.00 95.06 84 CYS A N 1
ATOM 634 C CA . CYS A 1 84 ? 2.011 2.949 -6.779 1.00 95.06 84 CYS A CA 1
ATOM 635 C C . CYS A 1 84 ? 0.634 2.427 -6.353 1.00 95.06 84 CYS A C 1
ATOM 637 O O . CYS A 1 84 ? 0.108 2.868 -5.335 1.00 95.06 84 CYS A O 1
ATOM 639 N N . ILE A 1 85 ? 0.070 1.458 -7.081 1.00 95.31 85 ILE A N 1
ATOM 640 C CA . ILE A 1 85 ? -1.211 0.836 -6.719 1.00 95.31 85 ILE A CA 1
ATOM 641 C C . ILE A 1 85 ? -1.104 0.129 -5.362 1.00 95.31 85 ILE A C 1
ATOM 643 O O . ILE A 1 85 ? -1.996 0.289 -4.528 1.00 95.31 85 ILE A O 1
ATOM 647 N N . ALA A 1 86 ? -0.011 -0.595 -5.097 1.00 97.44 86 ALA A N 1
ATOM 648 C CA . ALA A 1 86 ? 0.216 -1.231 -3.797 1.00 97.44 86 ALA A CA 1
ATOM 649 C C . ALA A 1 86 ? 0.299 -0.202 -2.653 1.00 97.44 86 ALA A C 1
ATOM 651 O O . ALA A 1 86 ? -0.362 -0.369 -1.629 1.00 97.44 86 ALA A O 1
ATOM 652 N N . ILE A 1 87 ? 1.044 0.891 -2.849 1.00 95.62 87 ILE A N 1
ATOM 653 C CA . ILE A 1 87 ? 1.179 1.989 -1.875 1.00 95.62 87 ILE A CA 1
ATOM 654 C C . ILE A 1 87 ? -0.178 2.649 -1.593 1.00 95.62 87 ILE A C 1
ATOM 656 O O . ILE A 1 87 ? -0.555 2.813 -0.432 1.00 95.62 87 ILE A O 1
ATOM 660 N N . CYS A 1 88 ? -0.945 2.980 -2.637 1.00 94.75 88 CYS A N 1
ATOM 661 C CA . CYS A 1 88 ? -2.294 3.530 -2.493 1.00 94.75 88 CYS A CA 1
ATOM 662 C C . CYS A 1 88 ? -3.219 2.573 -1.733 1.00 94.75 88 CYS A C 1
ATOM 664 O O . CYS A 1 88 ? -3.967 3.000 -0.856 1.00 94.75 88 CYS A O 1
ATOM 666 N N . SER A 1 89 ? -3.144 1.277 -2.043 1.00 96.62 89 SER A N 1
ATOM 667 C CA . SER A 1 89 ? -3.960 0.242 -1.399 1.00 96.62 89 SER A CA 1
ATOM 668 C C . SER A 1 89 ? -3.656 0.122 0.096 1.00 96.62 89 SER A C 1
ATOM 670 O O . SER A 1 89 ? -4.583 0.013 0.896 1.00 96.62 89 SER A O 1
ATOM 672 N N . LEU A 1 90 ? -2.379 0.212 0.492 1.00 95.56 90 LEU A N 1
ATOM 673 C CA . LEU A 1 90 ? -1.987 0.282 1.905 1.00 95.56 90 LEU A CA 1
ATOM 674 C C . LEU A 1 90 ? -2.543 1.539 2.584 1.00 95.56 90 LEU A C 1
ATOM 676 O O . LEU A 1 90 ? -3.024 1.451 3.708 1.00 95.56 90 LEU A O 1
ATOM 680 N N . GLY A 1 91 ? -2.532 2.687 1.901 1.00 90.94 91 GLY A N 1
ATOM 681 C CA . GLY A 1 91 ? -3.141 3.921 2.402 1.00 90.94 91 GLY A CA 1
ATOM 682 C C . GLY A 1 91 ? -4.627 3.764 2.727 1.00 90.94 91 GLY A C 1
ATOM 683 O O . GLY A 1 91 ? -5.057 4.095 3.830 1.00 90.94 91 GLY A O 1
ATOM 684 N N . VAL A 1 92 ? -5.397 3.197 1.793 1.00 90.38 92 VAL A N 1
ATOM 685 C CA . VAL A 1 92 ? -6.833 2.920 1.983 1.00 90.38 92 VAL A CA 1
ATOM 686 C C . VAL A 1 92 ? -7.060 1.942 3.133 1.00 90.38 92 VAL A C 1
ATOM 688 O O . VAL A 1 92 ? -7.917 2.181 3.981 1.00 90.38 92 VAL A O 1
ATOM 691 N N . TRP A 1 93 ? -6.270 0.869 3.200 1.00 92.69 93 TRP A N 1
ATOM 692 C CA . TRP A 1 93 ? -6.356 -0.099 4.289 1.00 92.69 93 TRP A CA 1
ATOM 693 C C . TRP A 1 93 ? -6.090 0.534 5.662 1.00 92.69 93 TRP A C 1
ATOM 695 O O . TRP A 1 93 ? -6.856 0.308 6.595 1.00 92.69 93 TRP A O 1
ATOM 705 N N . ILE A 1 94 ? -5.051 1.368 5.789 1.00 87.06 94 ILE A N 1
ATOM 706 C CA . ILE A 1 94 ? -4.758 2.079 7.041 1.00 87.06 94 ILE A CA 1
ATOM 707 C C . ILE A 1 94 ? -5.928 2.998 7.410 1.00 87.06 94 ILE A C 1
ATOM 709 O O . ILE A 1 94 ? -6.357 2.991 8.560 1.00 87.06 94 ILE A O 1
ATOM 713 N N . CYS A 1 95 ? -6.480 3.760 6.458 1.00 84.88 95 CYS A N 1
ATOM 714 C CA . CYS A 1 95 ? -7.669 4.580 6.706 1.00 84.88 95 CYS A CA 1
ATOM 715 C C . CYS A 1 95 ? -8.835 3.747 7.258 1.00 84.88 95 CYS A C 1
ATOM 717 O O . CYS A 1 95 ? -9.486 4.180 8.207 1.00 84.88 95 CYS A O 1
ATOM 719 N N . GLU A 1 96 ? -9.082 2.557 6.705 1.00 83.69 96 GLU A N 1
ATOM 720 C CA . GLU A 1 96 ? -10.121 1.645 7.194 1.00 83.69 96 GLU A CA 1
ATOM 721 C C . GLU A 1 96 ? -9.835 1.171 8.625 1.00 83.69 96 GLU A C 1
ATOM 723 O O . GLU A 1 96 ? -10.705 1.269 9.485 1.00 83.69 96 GLU A O 1
ATOM 728 N N . GLU A 1 97 ? -8.613 0.718 8.920 1.00 81.12 97 GLU A N 1
ATOM 729 C CA . GLU A 1 97 ? -8.213 0.290 10.272 1.00 81.12 97 GLU A CA 1
ATOM 730 C C . GLU A 1 97 ? -8.375 1.415 11.309 1.00 81.12 97 GLU A C 1
ATOM 732 O O . GLU A 1 97 ? -8.797 1.170 12.441 1.00 81.12 97 GLU A O 1
ATOM 737 N N . LEU A 1 98 ? -8.098 2.662 10.914 1.00 72.81 98 LEU A N 1
ATOM 738 C CA . LEU A 1 98 ? -8.300 3.845 11.753 1.00 72.81 98 LEU A CA 1
ATOM 739 C C . LEU A 1 98 ? -9.780 4.189 11.957 1.00 72.81 98 LEU A C 1
ATOM 741 O O . LEU A 1 98 ? -10.145 4.717 13.005 1.00 72.81 98 LEU A O 1
ATOM 745 N N . VAL A 1 99 ? -10.638 3.930 10.968 1.00 75.06 99 VAL A N 1
ATOM 746 C CA . VAL A 1 99 ? -12.089 4.149 11.078 1.00 75.06 99 VAL A CA 1
ATOM 747 C C . VAL A 1 99 ? -12.747 3.072 11.938 1.00 75.06 99 VAL A C 1
ATOM 749 O O . VAL A 1 99 ? -13.622 3.402 12.735 1.00 75.06 99 VAL A O 1
ATOM 752 N N . GLN A 1 100 ? -12.325 1.816 11.787 1.00 71.69 100 GLN A N 1
ATOM 753 C CA . GLN A 1 100 ? -12.893 0.659 12.486 1.00 71.69 100 GLN A CA 1
ATOM 754 C C . GLN A 1 100 ? -12.281 0.422 13.873 1.00 71.69 100 GLN A C 1
ATOM 756 O O . GLN A 1 100 ? -12.812 -0.370 14.649 1.00 71.69 100 GLN A O 1
ATOM 761 N N . CYS A 1 101 ? -11.174 1.093 14.203 1.00 68.44 101 CYS A N 1
ATOM 762 C CA . CYS A 1 101 ? -10.456 0.935 15.471 1.00 68.44 101 CYS A CA 1
ATOM 763 C C . CYS A 1 101 ? -10.027 -0.515 15.768 1.00 68.44 101 CYS A C 1
ATOM 765 O O . CYS A 1 101 ? -10.008 -0.944 16.920 1.00 68.44 101 CYS A O 1
ATOM 767 N N . THR A 1 102 ? -9.670 -1.273 14.728 1.00 68.38 102 THR A N 1
ATOM 768 C CA . THR A 1 102 ? -9.355 -2.713 14.803 1.00 68.38 102 THR A CA 1
ATOM 769 C C . THR A 1 102 ? -7.927 -3.026 15.255 1.00 68.38 102 THR A C 1
ATOM 771 O O . THR A 1 102 ? -7.625 -4.177 15.556 1.00 68.38 102 THR A O 1
ATOM 774 N N . CYS A 1 103 ? -7.055 -2.020 15.375 1.00 66.75 103 CYS A N 1
ATOM 775 C CA . CYS A 1 103 ? -5.721 -2.149 15.974 1.00 66.75 103 CYS A CA 1
ATOM 776 C C . CYS A 1 103 ? -4.792 -3.198 15.335 1.00 66.75 103 CYS A C 1
ATOM 778 O O . CYS A 1 103 ? -4.002 -3.825 16.043 1.00 66.75 103 CYS A O 1
ATOM 780 N N . HIS A 1 104 ? -4.830 -3.375 14.008 1.00 80.81 104 HIS A N 1
ATOM 781 C CA . HIS A 1 104 ? -3.985 -4.374 13.353 1.00 80.81 104 HIS A CA 1
ATOM 782 C C . HIS A 1 104 ? -2.475 -4.095 13.536 1.00 80.81 104 HIS A C 1
ATOM 784 O O . HIS A 1 104 ? -2.011 -2.977 13.280 1.00 80.81 104 HIS A O 1
ATOM 790 N N . PRO A 1 105 ? -1.661 -5.104 13.910 1.00 80.44 105 PRO A N 1
ATOM 791 C CA . PRO A 1 105 ? -0.254 -4.905 14.279 1.00 80.44 105 PRO A CA 1
ATOM 792 C C . PRO A 1 105 ? 0.622 -4.364 13.136 1.00 80.44 105 PRO A C 1
ATOM 794 O O . PRO A 1 105 ? 1.594 -3.651 13.383 1.00 80.44 105 PRO A O 1
ATOM 797 N N . GLN A 1 106 ? 0.268 -4.655 11.881 1.00 86.12 106 GLN A N 1
ATOM 798 C CA . GLN A 1 106 ? 1.040 -4.235 10.702 1.00 86.12 106 GLN A CA 1
ATOM 799 C C . GLN A 1 106 ? 0.783 -2.788 10.246 1.00 86.12 106 GLN A C 1
ATOM 801 O O . GLN A 1 106 ? 1.434 -2.326 9.312 1.00 86.12 106 GLN A O 1
ATOM 806 N N . VAL A 1 107 ? -0.120 -2.035 10.892 1.00 83.88 107 VAL A N 1
ATOM 807 C CA . VAL A 1 107 ? -0.369 -0.624 10.522 1.00 83.88 107 VAL A CA 1
ATOM 808 C C . VAL A 1 107 ? 0.920 0.199 10.616 1.00 83.88 107 VAL A C 1
ATOM 810 O O . VAL A 1 107 ? 1.239 0.965 9.707 1.00 83.88 107 VAL A O 1
ATOM 813 N N . LYS A 1 108 ? 1.716 -0.014 11.673 1.00 81.06 108 LYS A N 1
ATOM 814 C CA . LYS A 1 108 ? 3.014 0.657 11.848 1.00 81.06 108 LYS A CA 1
ATOM 815 C C . LYS A 1 108 ? 3.993 0.319 10.721 1.00 81.06 108 LYS A C 1
ATOM 817 O O . LYS A 1 108 ? 4.694 1.197 10.226 1.00 81.06 108 LYS A O 1
ATOM 822 N N . GLU A 1 109 ? 4.040 -0.949 10.324 1.00 88.00 109 GLU A N 1
ATOM 823 C CA . GLU A 1 109 ? 4.902 -1.421 9.241 1.00 88.00 109 GLU A CA 1
ATOM 824 C C . GLU A 1 109 ? 4.511 -0.780 7.905 1.00 88.00 109 GLU A C 1
ATOM 826 O O . GLU A 1 109 ? 5.373 -0.248 7.209 1.00 88.00 109 GLU A O 1
ATOM 831 N N . ALA A 1 110 ? 3.216 -0.736 7.587 1.00 89.31 110 ALA A N 1
ATOM 832 C CA . ALA A 1 110 ? 2.721 -0.123 6.359 1.00 89.31 110 ALA A CA 1
ATOM 833 C C . ALA A 1 110 ? 3.025 1.381 6.286 1.00 89.31 110 ALA A C 1
ATOM 835 O O . ALA A 1 110 ? 3.492 1.858 5.251 1.00 89.31 110 ALA A O 1
ATOM 836 N N . ILE A 1 111 ? 2.848 2.121 7.387 1.00 84.69 111 ILE A N 1
ATOM 837 C CA . ILE A 1 111 ? 3.232 3.542 7.461 1.00 84.69 111 ILE A CA 1
ATOM 838 C C . ILE A 1 111 ? 4.738 3.707 7.223 1.00 84.69 111 ILE A C 1
ATOM 840 O O . ILE A 1 111 ? 5.147 4.593 6.473 1.00 84.69 111 ILE A O 1
ATOM 844 N N . ASN A 1 112 ? 5.568 2.840 7.812 1.00 84.38 112 ASN A N 1
ATOM 845 C CA . ASN A 1 112 ? 7.013 2.877 7.602 1.00 84.38 112 ASN A CA 1
ATOM 846 C C . ASN A 1 112 ? 7.389 2.601 6.137 1.00 84.38 112 ASN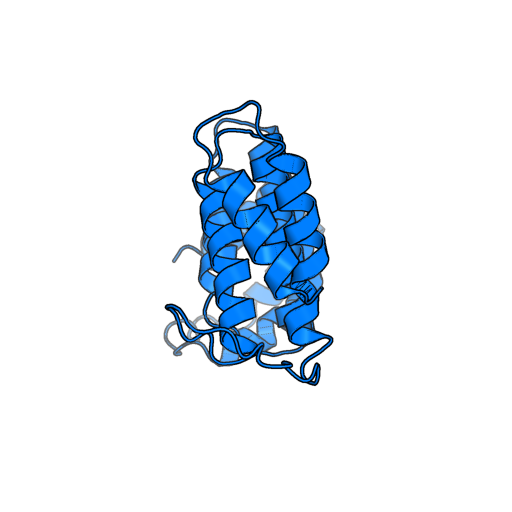 A C 1
ATOM 848 O O . ASN A 1 112 ? 8.206 3.332 5.580 1.00 84.38 112 ASN A O 1
ATOM 852 N N . VAL A 1 113 ? 6.764 1.605 5.495 1.00 90.06 113 VAL A N 1
ATOM 853 C CA . VAL A 1 113 ? 6.961 1.317 4.063 1.00 90.06 113 VAL A CA 1
ATOM 854 C C . VAL A 1 113 ? 6.632 2.550 3.216 1.00 90.06 113 VAL A C 1
ATOM 856 O O . VAL A 1 113 ? 7.466 2.979 2.423 1.00 90.06 113 VAL A O 1
ATOM 859 N N . ILE A 1 114 ? 5.483 3.193 3.446 1.00 86.62 114 ILE A N 1
ATOM 860 C CA . ILE A 1 114 ? 5.102 4.429 2.740 1.00 86.62 114 ILE A CA 1
ATOM 861 C C . ILE A 1 114 ? 6.125 5.552 3.010 1.00 86.62 114 ILE A C 1
ATOM 863 O O . ILE A 1 114 ? 6.532 6.270 2.095 1.00 86.62 114 ILE A O 1
ATOM 867 N N . GLY A 1 115 ? 6.592 5.689 4.253 1.00 79.25 115 GLY A N 1
ATOM 868 C CA . GLY A 1 115 ? 7.587 6.688 4.645 1.00 79.25 115 GLY A CA 1
ATOM 869 C C . GLY A 1 115 ? 8.938 6.510 3.947 1.00 79.25 115 GLY A C 1
ATOM 870 O O . GLY A 1 115 ? 9.522 7.488 3.472 1.00 79.25 115 GLY A O 1
ATOM 871 N N . VAL A 1 116 ? 9.441 5.276 3.825 1.00 82.44 116 VAL A N 1
ATOM 872 C CA . VAL A 1 116 ? 10.696 5.015 3.097 1.00 82.44 116 VAL A CA 1
ATOM 873 C C . VAL A 1 116 ? 10.539 5.221 1.590 1.00 82.44 116 VAL A C 1
ATOM 875 O O . VAL A 1 116 ? 11.499 5.651 0.944 1.00 82.44 116 VAL A O 1
ATOM 878 N N . THR A 1 117 ? 9.339 5.013 1.032 1.00 83.31 117 THR A N 1
ATOM 879 C CA . THR A 1 117 ? 9.046 5.263 -0.387 1.00 83.31 117 THR A CA 1
ATOM 880 C C . THR A 1 117 ? 9.280 6.720 -0.800 1.00 83.31 117 THR A C 1
ATOM 882 O O . THR A 1 117 ? 9.672 6.983 -1.935 1.00 83.31 117 THR A O 1
ATOM 885 N N . LEU A 1 118 ? 9.154 7.685 0.114 1.00 76.06 118 LEU A N 1
ATOM 886 C CA . LEU A 1 118 ? 9.446 9.099 -0.167 1.00 76.06 118 LEU A CA 1
ATOM 887 C C . LEU A 1 118 ? 10.892 9.353 -0.612 1.00 76.06 118 LEU A C 1
ATOM 889 O O . LEU A 1 118 ? 11.179 10.367 -1.246 1.00 76.06 118 LEU A O 1
ATOM 893 N N . LYS A 1 119 ? 11.814 8.450 -0.262 1.00 81.62 119 LYS A N 1
ATOM 894 C CA . LYS A 1 119 ? 13.234 8.540 -0.627 1.00 81.62 119 LYS A CA 1
ATOM 895 C C . LYS A 1 119 ? 13.531 7.916 -1.993 1.00 81.62 119 LYS A C 1
ATOM 897 O O . LYS A 1 119 ? 14.696 7.846 -2.381 1.00 81.62 119 LYS A O 1
ATOM 902 N N . PHE A 1 120 ? 12.518 7.429 -2.710 1.00 80.81 120 PHE A N 1
ATOM 903 C CA . PHE A 1 120 ? 12.731 6.760 -3.987 1.00 80.81 120 PHE A CA 1
ATOM 904 C C . PHE A 1 120 ? 13.207 7.757 -5.053 1.00 80.81 120 PHE A C 1
ATOM 906 O O . PHE A 1 120 ? 12.738 8.895 -5.097 1.00 80.81 120 PHE A O 1
ATOM 913 N N . PRO A 1 121 ? 14.114 7.337 -5.956 1.00 80.19 121 PRO A N 1
ATOM 914 C CA . PRO A 1 121 ? 14.593 8.200 -7.034 1.00 80.19 121 PRO A CA 1
ATOM 915 C C . PRO A 1 121 ? 13.480 8.541 -8.036 1.00 80.19 121 PRO A C 1
ATOM 917 O O . PRO A 1 121 ? 13.514 9.597 -8.671 1.00 80.19 121 PRO A O 1
ATOM 920 N N . ASN A 1 122 ? 12.480 7.663 -8.173 1.00 87.06 122 ASN A N 1
ATOM 921 C CA . ASN A 1 122 ? 11.321 7.922 -9.011 1.00 87.06 122 ASN A CA 1
ATOM 922 C C . ASN A 1 122 ? 10.384 8.936 -8.335 1.00 87.06 122 ASN A C 1
ATOM 924 O O . ASN A 1 122 ? 9.751 8.646 -7.318 1.00 87.06 122 ASN A O 1
ATOM 928 N N . LYS A 1 123 ? 10.259 10.116 -8.950 1.00 84.31 123 LYS A N 1
ATOM 929 C CA . LYS A 1 123 ? 9.457 11.228 -8.423 1.00 84.31 123 LYS A CA 1
ATOM 930 C C . LYS A 1 123 ? 7.956 10.941 -8.387 1.00 84.31 123 LYS A C 1
ATOM 932 O O . LYS A 1 123 ? 7.285 11.470 -7.513 1.00 84.31 123 LYS A O 1
ATOM 937 N N . ILE A 1 124 ? 7.432 10.128 -9.306 1.00 87.12 124 ILE A N 1
ATOM 938 C CA . ILE A 1 124 ? 6.009 9.760 -9.330 1.00 87.12 124 ILE A CA 1
ATOM 939 C C . ILE A 1 124 ? 5.692 8.851 -8.144 1.00 87.12 124 ILE A C 1
ATOM 941 O O . ILE A 1 124 ? 4.753 9.117 -7.403 1.00 87.12 124 ILE A O 1
ATOM 945 N N . VAL A 1 125 ? 6.519 7.832 -7.911 1.00 87.50 125 VAL A N 1
ATOM 946 C CA . VAL A 1 125 ? 6.362 6.909 -6.777 1.00 87.50 125 VAL A CA 1
ATOM 947 C C . VAL A 1 125 ? 6.488 7.653 -5.440 1.00 87.50 125 VAL A C 1
ATOM 949 O O . VAL A 1 125 ? 5.668 7.461 -4.544 1.00 87.50 125 VAL A O 1
ATOM 952 N N . ALA A 1 126 ? 7.467 8.556 -5.319 1.00 81.38 126 ALA A N 1
ATOM 953 C CA . ALA A 1 126 ? 7.619 9.395 -4.131 1.00 81.38 126 ALA A CA 1
ATOM 954 C C . ALA A 1 126 ? 6.426 10.351 -3.929 1.00 81.38 126 ALA A C 1
ATOM 956 O O . ALA A 1 126 ? 5.987 10.547 -2.796 1.00 81.38 126 ALA A O 1
ATOM 957 N N . GLN A 1 127 ? 5.875 10.916 -5.011 1.00 82.56 127 GLN A N 1
ATOM 958 C CA . GLN A 1 127 ? 4.687 11.771 -4.942 1.00 82.56 127 GLN A CA 1
ATOM 959 C C . GLN A 1 127 ? 3.460 10.993 -4.458 1.00 82.56 127 GLN A C 1
ATOM 961 O O . GLN A 1 127 ? 2.760 11.469 -3.574 1.00 82.56 127 GLN A O 1
ATOM 966 N N . VAL A 1 128 ? 3.245 9.772 -4.955 1.00 83.75 128 VAL A N 1
ATOM 967 C CA . VAL A 1 128 ? 2.138 8.915 -4.501 1.00 83.75 128 VAL A CA 1
ATOM 968 C C . VAL A 1 128 ? 2.241 8.618 -3.004 1.00 83.75 128 VAL A C 1
ATOM 970 O O . VAL A 1 128 ? 1.255 8.746 -2.283 1.00 83.75 128 VAL A O 1
ATOM 973 N N . ALA A 1 129 ? 3.432 8.285 -2.500 1.00 82.88 129 ALA A N 1
ATOM 974 C CA . ALA A 1 129 ? 3.638 8.088 -1.064 1.00 82.88 129 ALA A CA 1
ATOM 975 C C . ALA A 1 129 ? 3.362 9.366 -0.250 1.00 82.88 129 ALA A C 1
ATOM 977 O O . ALA A 1 129 ? 2.780 9.309 0.833 1.00 82.88 129 ALA A O 1
ATOM 978 N N . CYS A 1 130 ? 3.737 10.526 -0.789 1.00 81.62 130 CYS A N 1
ATOM 979 C CA . CYS A 1 130 ? 3.427 11.832 -0.217 1.00 81.62 130 CYS A CA 1
ATOM 980 C C . CYS A 1 130 ? 1.910 12.068 -0.131 1.00 81.62 130 CYS A C 1
ATOM 982 O O . CYS A 1 130 ? 1.418 12.440 0.934 1.00 81.62 130 CYS A O 1
ATOM 984 N N . ASP A 1 131 ? 1.173 11.810 -1.211 1.00 82.56 131 ASP A N 1
ATOM 985 C CA . ASP A 1 131 ? -0.280 11.999 -1.269 1.00 82.56 131 ASP A CA 1
ATOM 986 C C . ASP A 1 131 ? -1.003 11.056 -0.297 1.00 82.56 131 ASP A C 1
ATOM 988 O O . ASP A 1 131 ? -1.924 11.468 0.410 1.00 82.56 131 ASP A O 1
ATOM 992 N N . VAL A 1 132 ? -0.536 9.808 -0.179 1.00 86.44 132 VAL A N 1
ATOM 993 C CA . VAL A 1 132 ? -1.058 8.849 0.803 1.00 86.44 132 VAL A CA 1
ATOM 994 C C . VAL A 1 132 ? -0.814 9.327 2.234 1.00 86.44 132 VAL A C 1
ATOM 996 O O . VAL A 1 132 ? -1.726 9.280 3.055 1.00 86.44 132 VAL A O 1
ATOM 999 N N . LEU A 1 133 ? 0.375 9.836 2.564 1.00 81.12 133 LEU A N 1
ATOM 1000 C CA . LEU A 1 133 ? 0.622 10.373 3.906 1.00 81.12 133 LEU A CA 1
ATOM 1001 C C . LEU A 1 133 ? -0.238 11.602 4.202 1.00 81.12 133 LEU A C 1
ATOM 1003 O O . LEU A 1 133 ? -0.735 11.733 5.317 1.00 81.12 133 LEU A O 1
ATOM 1007 N N . GLN A 1 134 ? -0.458 12.479 3.221 1.00 77.75 134 GLN A N 1
ATOM 1008 C CA . GLN A 1 134 ? -1.378 13.609 3.380 1.00 77.75 134 GLN A CA 1
ATOM 1009 C C . GLN A 1 134 ? -2.807 13.139 3.659 1.00 77.75 134 GLN A C 1
ATOM 1011 O O . GLN A 1 134 ? -3.467 13.686 4.545 1.00 77.75 134 GLN A O 1
ATOM 1016 N N . LEU A 1 135 ? -3.262 12.092 2.962 1.00 80.06 135 LEU A N 1
ATOM 1017 C CA . LEU A 1 135 ? -4.538 11.452 3.257 1.00 80.06 135 LEU A CA 1
ATOM 1018 C C . LEU A 1 135 ? -4.567 10.958 4.708 1.00 80.06 135 LEU A C 1
ATOM 1020 O O . LEU A 1 135 ? -5.484 11.316 5.437 1.00 80.06 135 LEU A O 1
ATOM 1024 N N . LEU A 1 136 ? -3.553 10.228 5.177 1.00 78.19 136 LEU A N 1
ATOM 1025 C CA . LEU A 1 136 ? -3.516 9.725 6.558 1.00 78.19 136 LEU A CA 1
ATOM 1026 C C . LEU A 1 136 ? -3.543 10.844 7.608 1.00 78.19 136 LEU A C 1
ATOM 1028 O O . LEU A 1 136 ? -4.210 10.717 8.632 1.00 78.19 136 LEU A O 1
ATOM 1032 N N . VAL A 1 137 ? -2.894 11.975 7.337 1.00 72.56 137 VAL A N 1
ATOM 1033 C CA . VAL A 1 137 ? -2.924 13.154 8.218 1.00 72.56 137 VAL A CA 1
ATOM 1034 C C . VAL A 1 137 ? -4.320 13.755 8.313 1.00 72.56 137 VAL A C 1
ATOM 1036 O O . VAL A 1 137 ? -4.704 14.230 9.376 1.00 72.56 137 VAL A O 1
ATOM 1039 N N . SER A 1 138 ? -5.127 13.697 7.253 1.00 72.56 138 SER A N 1
ATOM 1040 C CA . SER A 1 138 ? -6.530 14.128 7.347 1.00 72.56 138 SER A CA 1
ATOM 1041 C C . SER A 1 138 ? -7.365 13.245 8.291 1.00 72.56 138 SER A C 1
ATOM 1043 O O . SER A 1 138 ? -8.383 13.691 8.812 1.00 72.56 138 SER A O 1
ATOM 1045 N N . TYR A 1 139 ? -6.893 12.028 8.590 1.00 65.62 139 TYR A N 1
ATOM 1046 C CA . TYR A 1 139 ? -7.465 11.114 9.583 1.00 65.62 139 TYR A CA 1
ATOM 1047 C C . TYR A 1 139 ? -6.771 11.222 10.960 1.00 65.62 139 TYR A C 1
ATOM 1049 O O . TYR A 1 139 ? -7.053 10.421 11.853 1.00 65.62 139 TYR A O 1
ATOM 1057 N N . TRP A 1 140 ? -5.888 12.212 11.168 1.00 58.25 140 TRP A N 1
ATOM 1058 C CA . TRP A 1 140 ? -5.017 12.337 12.347 1.00 58.25 140 TRP A CA 1
ATOM 1059 C C . TRP A 1 140 ? -5.754 12.360 13.694 1.00 58.25 140 TRP A C 1
ATOM 1061 O O . TRP A 1 140 ? -5.296 11.735 14.649 1.00 58.25 140 TRP A O 1
ATOM 1071 N N . GLU A 1 141 ? -6.914 13.017 13.786 1.00 54.06 141 GLU A N 1
ATOM 1072 C CA . GLU A 1 141 ? -7.707 13.031 15.030 1.00 54.06 141 GLU A CA 1
ATOM 1073 C C . GLU A 1 141 ? -8.101 11.610 15.482 1.00 54.06 141 GLU A C 1
ATOM 1075 O O . GLU A 1 141 ? -8.196 11.344 16.678 1.00 54.06 141 GLU A O 1
ATOM 1080 N N . LYS A 1 142 ? -8.246 10.667 14.539 1.00 51.81 142 LYS A N 1
ATOM 1081 C CA . LYS A 1 142 ? -8.478 9.242 14.826 1.00 51.81 142 LYS A CA 1
ATOM 1082 C C . LYS A 1 142 ? -7.175 8.470 15.079 1.00 51.81 142 LYS A C 1
ATOM 1084 O O . LYS A 1 142 ? -7.173 7.554 15.898 1.00 51.81 142 LYS A O 1
ATOM 1089 N N . LEU A 1 143 ? -6.056 8.862 14.456 1.00 51.81 143 LEU A N 1
ATOM 1090 C CA . LEU A 1 143 ? -4.720 8.309 14.753 1.00 51.81 143 LEU A CA 1
ATOM 1091 C C . LEU A 1 143 ? -4.286 8.562 16.204 1.00 51.81 143 LEU A C 1
ATOM 1093 O O . LEU A 1 143 ? -3.720 7.664 16.824 1.00 51.81 143 LEU A O 1
ATOM 1097 N N . GLN A 1 144 ? -4.590 9.735 16.774 1.00 49.91 144 GLN A N 1
ATOM 1098 C CA . GLN A 1 144 ? -4.245 10.042 18.172 1.00 49.91 144 GLN A CA 1
ATOM 1099 C C . GLN A 1 144 ? -4.863 9.054 19.176 1.00 49.91 144 GLN A C 1
ATOM 1101 O O . GLN A 1 144 ? -4.278 8.791 20.226 1.00 49.91 144 GLN A O 1
ATOM 1106 N N . MET A 1 145 ? -6.017 8.454 18.860 1.00 49.88 145 MET A N 1
ATOM 1107 C CA . MET A 1 145 ? -6.635 7.441 19.723 1.00 49.88 145 MET A CA 1
ATOM 1108 C C . MET A 1 145 ? -5.822 6.136 19.761 1.00 49.88 145 MET A C 1
ATOM 1110 O O . MET A 1 145 ? -5.685 5.538 20.828 1.00 49.88 145 MET A O 1
ATOM 1114 N N . PHE A 1 146 ? -5.217 5.734 18.638 1.00 45.97 146 PHE A N 1
ATOM 1115 C CA . PHE A 1 146 ? -4.322 4.571 18.545 1.00 45.97 146 PHE A CA 1
ATOM 1116 C C . PHE A 1 146 ? -2.996 4.772 19.294 1.00 45.97 146 PHE A C 1
ATOM 1118 O O . PHE A 1 146 ? -2.412 3.818 19.811 1.00 45.97 146 PHE A O 1
ATOM 1125 N N . GLU A 1 147 ? -2.522 6.015 19.378 1.00 43.62 147 GLU A N 1
ATOM 1126 C CA . GLU A 1 147 ? -1.232 6.373 19.975 1.00 43.62 147 GLU A CA 1
ATOM 1127 C C . GLU A 1 147 ? -1.185 6.120 21.496 1.00 43.62 147 GLU A C 1
ATOM 1129 O O . GLU A 1 147 ? -0.132 5.803 22.051 1.00 43.62 147 GLU A O 1
ATOM 1134 N N . THR A 1 148 ? -2.339 6.142 22.175 1.00 46.50 148 THR A N 1
ATOM 1135 C CA . THR A 1 148 ? -2.443 5.890 23.628 1.00 46.50 148 THR A CA 1
ATOM 1136 C C . THR A 1 148 ? -2.079 4.459 24.060 1.00 46.50 148 THR A C 1
ATOM 1138 O O . THR A 1 148 ? -1.850 4.224 25.250 1.00 46.50 148 THR A O 1
ATOM 1141 N N . ALA A 1 149 ? -1.968 3.517 23.115 1.00 40.62 149 ALA A N 1
ATOM 1142 C CA . ALA A 1 149 ? -1.561 2.131 23.351 1.00 40.62 149 ALA A CA 1
ATOM 1143 C C . ALA A 1 149 ? -0.054 1.866 23.129 1.00 40.62 149 ALA A C 1
ATOM 1145 O O . ALA A 1 149 ? 0.420 0.769 23.436 1.00 40.62 149 ALA A O 1
ATOM 1146 N N . LEU A 1 150 ? 0.727 2.840 22.637 1.00 37.59 150 LEU A N 1
ATOM 1147 C CA . LEU A 1 150 ? 2.184 2.701 22.536 1.00 37.59 150 LEU A CA 1
ATOM 1148 C C . LEU A 1 150 ? 2.867 2.942 23.901 1.00 37.59 150 LEU A C 1
ATOM 1150 O O . LEU A 1 150 ? 2.461 3.832 24.654 1.00 37.59 150 LEU A O 1
ATOM 1154 N N . PRO A 1 151 ? 3.921 2.182 24.268 1.00 33.69 151 PRO A N 1
ATOM 1155 C CA . PRO A 1 151 ? 4.544 2.301 25.583 1.00 33.69 151 PRO A CA 1
ATOM 1156 C C . PRO A 1 151 ? 5.191 3.679 25.775 1.00 33.69 151 PRO A C 1
ATOM 1158 O O . PRO A 1 151 ? 6.237 3.950 25.198 1.00 33.69 151 PRO A O 1
ATOM 1161 N N . ARG A 1 152 ? 4.533 4.512 26.595 1.00 35.25 152 ARG A N 1
ATOM 1162 C CA . ARG A 1 152 ? 4.919 5.644 27.481 1.00 35.25 152 ARG A CA 1
ATOM 1163 C C . ARG A 1 152 ? 6.366 6.195 27.551 1.00 35.25 152 ARG A C 1
ATOM 1165 O O . ARG A 1 152 ? 6.668 6.911 28.496 1.00 35.25 152 ARG A O 1
ATOM 1172 N N . LYS A 1 153 ? 7.259 5.966 26.591 1.00 31.47 153 LYS A N 1
ATOM 1173 C CA . LYS A 1 153 ? 8.591 6.600 26.544 1.00 31.47 153 LYS A CA 1
ATOM 1174 C C . LYS A 1 153 ? 8.631 7.920 25.770 1.00 31.47 153 LYS A C 1
ATOM 1176 O O . LYS A 1 153 ? 9.651 8.589 25.806 1.00 31.47 153 LYS A O 1
ATOM 1181 N N . MET A 1 154 ? 7.526 8.319 25.139 1.00 37.91 154 MET A N 1
ATOM 1182 C CA . MET A 1 154 ? 7.430 9.565 24.356 1.00 37.91 154 MET A CA 1
ATOM 1183 C C . MET A 1 154 ? 6.530 10.629 25.017 1.00 37.91 154 MET A C 1
ATOM 1185 O O . MET A 1 154 ? 6.399 11.736 24.511 1.00 37.91 154 MET A O 1
ATOM 1189 N N . ALA A 1 155 ? 5.914 10.325 26.166 1.00 33.03 155 ALA A N 1
ATOM 1190 C CA . ALA A 1 155 ? 4.909 11.180 26.809 1.00 33.03 155 ALA A CA 1
ATOM 1191 C C . ALA A 1 155 ? 5.484 12.284 27.727 1.00 33.03 155 ALA A C 1
ATOM 1193 O O . ALA A 1 155 ? 4.745 12.846 28.533 1.00 33.03 155 ALA A O 1
ATOM 1194 N N . GLU A 1 156 ? 6.778 12.608 27.632 1.00 30.52 156 GLU A N 1
ATOM 1195 C CA . GLU A 1 156 ? 7.401 13.666 28.451 1.00 30.52 156 GLU A CA 1
ATOM 1196 C C . GLU A 1 156 ? 7.546 15.024 27.744 1.00 30.52 156 GLU A C 1
ATOM 1198 O O . GLU A 1 156 ? 7.978 15.992 28.367 1.00 30.52 156 GLU A O 1
ATOM 1203 N N . VAL A 1 157 ? 7.101 15.172 26.491 1.00 38.62 157 VAL A N 1
ATOM 1204 C CA . VAL A 1 157 ? 7.125 16.475 25.803 1.00 38.62 157 VAL A CA 1
ATOM 1205 C C . VAL A 1 157 ? 5.700 17.000 25.590 1.00 38.62 157 VAL A C 1
ATOM 1207 O O . VAL A 1 157 ? 5.076 16.758 24.569 1.00 38.62 157 VAL A O 1
ATOM 1210 N N . SER A 1 158 ? 5.211 17.680 26.638 1.00 30.80 158 SER A N 1
ATOM 1211 C CA . SER A 1 158 ? 4.089 18.639 26.796 1.00 30.80 158 SER A CA 1
ATOM 1212 C C . SER A 1 158 ? 3.088 18.876 25.630 1.00 30.80 158 SER A C 1
ATOM 1214 O O . SER A 1 158 ? 3.509 19.014 24.489 1.00 30.80 158 SER A O 1
ATOM 1216 N N . PRO A 1 159 ? 1.775 19.114 25.874 1.00 42.00 159 PRO A N 1
ATOM 1217 C CA . PRO A 1 159 ? 0.719 19.173 24.840 1.00 42.00 159 PRO A CA 1
ATOM 1218 C C . PRO A 1 159 ? 0.709 20.437 23.954 1.00 42.00 159 PRO A C 1
ATOM 1220 O O . PRO A 1 159 ? -0.158 20.597 23.095 1.00 42.00 159 PRO A O 1
ATOM 1223 N N . PHE A 1 160 ? 1.636 21.370 24.161 1.00 33.22 160 PHE A N 1
ATOM 1224 C CA . PHE A 1 160 ? 1.626 22.684 23.509 1.00 33.22 160 PHE A CA 1
ATOM 1225 C C . PHE A 1 160 ? 2.199 22.740 22.072 1.00 33.22 160 PHE A C 1
ATOM 1227 O O . PHE A 1 160 ? 1.707 23.555 21.288 1.00 33.22 160 PHE A O 1
ATOM 1234 N N . PRO A 1 161 ? 3.168 21.899 21.650 1.00 48.28 161 PRO A N 1
ATOM 1235 C CA . PRO A 1 161 ? 3.651 21.903 20.272 1.00 48.28 161 PRO A CA 1
ATOM 1236 C C . PRO A 1 161 ? 2.642 21.311 19.286 1.00 48.28 161 PRO A C 1
ATOM 1238 O O . PRO A 1 161 ? 2.627 21.732 18.142 1.00 48.28 161 PRO A O 1
ATOM 1241 N N . ILE A 1 162 ? 1.770 20.380 19.688 1.00 45.00 162 ILE A N 1
ATOM 1242 C CA . ILE A 1 162 ? 0.959 19.588 18.740 1.00 45.00 162 ILE A CA 1
ATOM 1243 C C . ILE A 1 162 ? -0.154 20.424 18.087 1.00 45.00 162 ILE A C 1
ATOM 1245 O O . ILE A 1 162 ? -0.340 20.361 16.873 1.00 45.00 162 ILE A O 1
ATOM 1249 N N . MET A 1 163 ? -0.840 21.288 18.845 1.00 36.12 163 MET A N 1
ATOM 1250 C CA . MET A 1 163 ? -1.792 22.250 18.261 1.00 36.12 163 MET A CA 1
ATOM 1251 C C . MET A 1 163 ? -1.094 23.326 17.418 1.00 36.12 163 MET A C 1
ATOM 1253 O O . MET A 1 163 ? -1.663 23.799 16.432 1.00 36.12 163 MET A O 1
ATOM 1257 N N . LEU A 1 164 ? 0.137 23.709 17.779 1.00 39.00 164 LEU A N 1
ATOM 1258 C CA . LEU A 1 164 ? 0.936 24.659 17.005 1.00 39.00 164 LEU A CA 1
ATOM 1259 C C . LEU A 1 164 ? 1.417 24.029 15.692 1.00 39.00 164 LEU A C 1
ATOM 1261 O O . LEU A 1 164 ? 1.346 24.676 14.652 1.00 39.00 164 LEU A O 1
ATOM 1265 N N . ILE A 1 165 ? 1.796 22.750 15.730 1.00 44.94 165 ILE A N 1
ATOM 1266 C CA . ILE A 1 165 ? 2.138 21.925 14.576 1.00 44.94 165 ILE A CA 1
ATOM 1267 C C . ILE A 1 165 ? 0.904 21.784 13.691 1.00 44.94 165 ILE A C 1
ATOM 1269 O O . ILE A 1 165 ? 0.983 22.179 12.545 1.00 44.94 165 ILE A O 1
ATOM 1273 N N . HIS A 1 166 ? -0.270 21.392 14.189 1.00 44.84 166 HIS A N 1
ATOM 1274 C CA . HIS A 1 166 ? -1.493 21.316 13.371 1.00 44.84 166 HIS A CA 1
ATOM 1275 C C . HIS A 1 166 ? -1.830 22.648 12.662 1.00 44.84 166 HIS A C 1
ATOM 1277 O O . HIS A 1 166 ? -2.158 22.677 11.475 1.00 44.84 166 HIS A O 1
ATOM 1283 N N . LYS A 1 167 ? -1.663 23.784 13.355 1.00 37.62 167 LYS A N 1
ATOM 1284 C CA . LYS A 1 1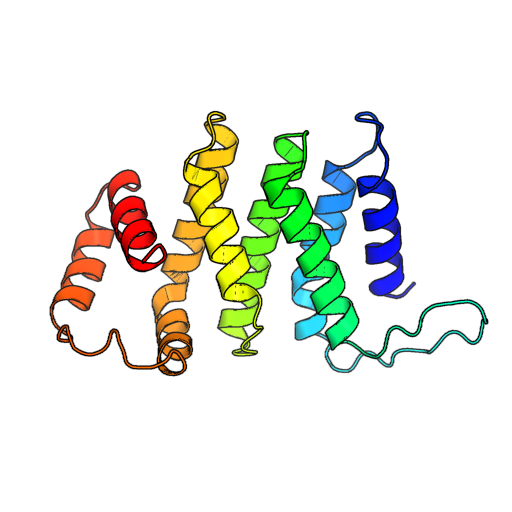67 ? -1.903 25.125 12.793 1.00 37.62 167 LYS A CA 1
ATOM 1285 C C . LYS A 1 167 ? -0.781 25.613 11.858 1.00 37.62 167 LYS A C 1
ATOM 1287 O O . LYS A 1 167 ? -1.049 26.402 10.951 1.00 37.62 167 LYS A O 1
ATOM 1292 N N . GLN A 1 168 ? 0.458 25.154 12.047 1.00 40.53 168 GLN A N 1
ATOM 1293 C CA . GLN A 1 168 ? 1.574 25.384 11.123 1.00 40.53 168 GLN A CA 1
ATOM 1294 C C . GLN A 1 168 ? 1.495 24.460 9.903 1.00 40.53 168 GLN A C 1
ATOM 1296 O O . GLN A 1 168 ? 1.718 24.937 8.802 1.00 40.53 168 GLN A O 1
ATOM 1301 N N . LEU A 1 169 ? 1.105 23.193 10.051 1.00 41.44 169 LEU A N 1
ATOM 1302 C CA . LEU A 1 169 ? 0.932 22.205 8.979 1.00 41.44 169 LEU A CA 1
ATOM 1303 C C . LEU A 1 169 ? -0.136 22.641 7.966 1.00 41.44 169 LEU A C 1
ATOM 1305 O O . LEU A 1 169 ? 0.034 22.398 6.776 1.00 41.44 169 LEU A O 1
ATOM 1309 N N . LEU A 1 170 ? -1.178 23.354 8.413 1.00 42.56 170 LEU A N 1
ATOM 1310 C CA . LEU A 1 170 ? -2.168 24.002 7.538 1.00 42.56 170 LEU A CA 1
ATOM 1311 C C . LEU A 1 170 ? -1.609 25.199 6.739 1.00 42.56 170 LEU A C 1
ATOM 1313 O O . LEU A 1 170 ? -2.202 25.587 5.739 1.00 42.56 170 LEU A O 1
ATOM 1317 N N . ASN A 1 171 ? -0.492 25.797 7.170 1.00 38.84 171 ASN A N 1
ATOM 1318 C CA . ASN A 1 171 ? 0.146 26.958 6.529 1.00 38.84 171 ASN A CA 1
ATOM 1319 C C . ASN A 1 171 ? 1.484 26.627 5.841 1.00 38.84 171 ASN A C 1
ATOM 1321 O O . ASN A 1 171 ? 2.076 27.488 5.188 1.00 38.84 171 ASN A O 1
ATOM 1325 N N . LEU A 1 172 ? 1.989 25.406 6.006 1.00 39.00 172 LEU A N 1
ATOM 1326 C CA . LEU A 1 172 ? 3.250 24.949 5.441 1.00 39.00 172 LEU A CA 1
ATOM 1327 C C . LEU A 1 172 ? 3.013 24.389 4.037 1.00 39.00 172 LEU A C 1
ATOM 1329 O O . LEU A 1 172 ? 2.002 23.749 3.755 1.00 39.00 172 LEU A O 1
ATOM 1333 N N . GLN A 1 173 ? 3.973 24.623 3.142 1.00 36.84 173 GLN A N 1
ATOM 1334 C CA . GLN A 1 173 ? 3.968 23.975 1.833 1.00 36.84 173 GLN A CA 1
ATOM 1335 C C . GLN A 1 173 ? 4.009 22.445 2.032 1.00 36.84 173 GLN A C 1
ATOM 1337 O O . GLN A 1 173 ? 4.676 21.986 2.966 1.00 36.84 173 GLN A O 1
ATOM 1342 N N . PRO A 1 174 ? 3.365 21.643 1.159 1.00 40.53 174 PRO A N 1
ATOM 1343 C CA . PRO A 1 174 ? 3.232 20.189 1.323 1.00 40.53 174 PRO A CA 1
ATOM 1344 C C . PRO A 1 174 ? 4.541 19.469 1.690 1.00 40.53 174 PRO A C 1
ATOM 1346 O O . PRO A 1 174 ? 4.556 18.557 2.513 1.00 40.53 174 PRO A O 1
ATOM 1349 N N . SER A 1 175 ? 5.670 19.947 1.159 1.00 36.34 175 SER A N 1
ATOM 1350 C CA . SER A 1 175 ? 7.016 19.419 1.406 1.00 36.34 175 SER A CA 1
ATOM 1351 C C . SER A 1 175 ? 7.509 19.522 2.858 1.00 36.34 175 SER A C 1
ATOM 1353 O O . SER A 1 175 ? 8.335 18.714 3.280 1.00 36.34 175 SER A O 1
ATOM 1355 N N . GLN A 1 176 ? 7.033 20.495 3.638 1.00 38.41 176 GLN A N 1
ATOM 1356 C CA . GLN A 1 176 ? 7.471 20.729 5.020 1.00 38.41 176 GLN A CA 1
ATOM 1357 C C . GLN A 1 176 ? 6.613 19.953 6.026 1.00 38.41 176 GLN A C 1
ATOM 1359 O O . GLN A 1 176 ? 7.147 19.409 6.992 1.00 38.41 176 GLN A O 1
ATOM 1364 N N . THR A 1 177 ? 5.317 19.816 5.743 1.00 43.03 177 THR A N 1
ATOM 1365 C CA . THR A 1 177 ? 4.366 19.007 6.519 1.00 43.03 177 THR A CA 1
ATOM 1366 C C . THR A 1 177 ? 4.789 17.541 6.560 1.00 43.03 177 THR A C 1
ATOM 1368 O O . THR A 1 177 ? 4.882 16.935 7.627 1.00 43.03 177 THR A O 1
ATOM 1371 N N . ILE A 1 178 ? 5.173 17.004 5.402 1.00 43.09 178 ILE A N 1
ATOM 1372 C CA . ILE A 1 178 ? 5.678 15.636 5.251 1.00 43.09 178 ILE A CA 1
ATOM 1373 C C . ILE A 1 178 ? 6.970 15.428 6.049 1.00 43.09 178 ILE A C 1
ATOM 1375 O O . ILE A 1 178 ? 7.159 14.386 6.666 1.00 43.09 178 ILE A O 1
ATOM 1379 N N 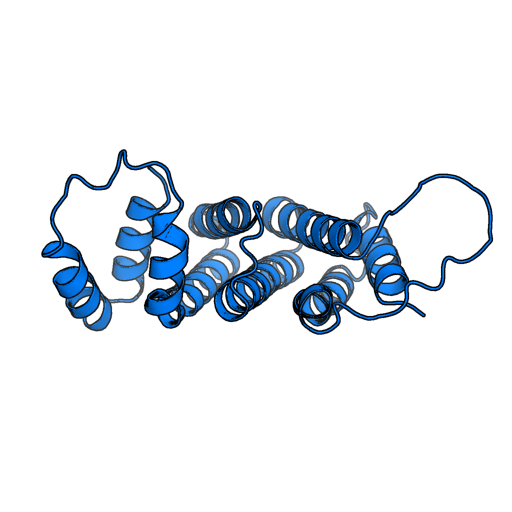. ARG A 1 179 ? 7.849 16.435 6.105 1.00 39.22 179 ARG A N 1
ATOM 1380 C CA . ARG A 1 179 ? 9.134 16.345 6.811 1.00 39.22 179 ARG A CA 1
ATOM 1381 C C . ARG A 1 179 ? 8.968 16.237 8.331 1.00 39.22 179 ARG A C 1
ATOM 1383 O O . ARG A 1 179 ? 9.706 15.483 8.956 1.00 39.22 179 ARG A O 1
ATOM 1390 N N . CYS A 1 180 ? 7.994 16.942 8.910 1.00 39.50 180 CYS A N 1
ATOM 1391 C CA . CYS A 1 180 ? 7.661 16.834 10.335 1.00 39.50 180 CYS A CA 1
ATOM 1392 C C . CYS A 1 180 ? 7.033 15.483 10.693 1.00 39.50 180 CYS A C 1
ATOM 1394 O O . CYS A 1 180 ? 7.348 14.931 11.741 1.00 39.50 180 CYS A O 1
ATOM 1396 N N . LEU A 1 181 ? 6.192 14.929 9.818 1.00 44.62 181 LEU A N 1
ATOM 1397 C CA . LEU A 1 181 ? 5.572 13.622 10.047 1.00 44.62 181 LEU A CA 1
ATOM 1398 C C . LEU A 1 181 ? 6.582 12.482 9.931 1.00 44.62 181 LEU A C 1
ATOM 1400 O O . LEU A 1 181 ? 6.599 11.615 10.794 1.00 44.62 181 LEU A O 1
ATOM 1404 N N . ILE A 1 182 ? 7.475 12.511 8.933 1.00 41.69 182 ILE A N 1
ATOM 1405 C CA . ILE A 1 182 ? 8.567 11.528 8.833 1.00 41.69 182 ILE A CA 1
ATOM 1406 C C . ILE A 1 182 ? 9.375 11.516 10.131 1.00 41.69 182 ILE A C 1
ATOM 1408 O O . ILE A 1 182 ? 9.549 10.452 10.708 1.00 41.69 182 ILE A O 1
ATOM 1412 N N . LEU A 1 183 ? 9.809 12.682 10.625 1.00 40.03 183 LEU A N 1
ATOM 1413 C CA . LEU A 1 183 ? 10.600 12.771 11.858 1.00 40.03 183 LEU A CA 1
ATOM 1414 C C . LEU A 1 183 ? 9.865 12.205 13.083 1.00 40.03 183 LEU A C 1
ATOM 1416 O O . LEU A 1 183 ? 10.507 11.620 13.942 1.00 40.03 183 LEU A O 1
ATOM 1420 N N . HIS A 1 184 ? 8.537 12.321 13.140 1.00 41.81 184 HIS A N 1
ATOM 1421 C CA . HIS A 1 184 ? 7.729 11.799 14.245 1.00 41.81 184 HIS A CA 1
ATOM 1422 C C . HIS A 1 184 ? 7.493 10.277 14.177 1.00 41.81 184 HIS A C 1
ATOM 1424 O O . HIS A 1 184 ? 7.230 9.651 15.200 1.00 41.81 184 HIS A O 1
ATOM 1430 N N . PHE A 1 185 ? 7.567 9.666 12.988 1.00 37.09 185 PHE A N 1
ATOM 1431 C CA . PHE A 1 185 ? 7.338 8.225 12.795 1.00 37.09 185 PHE A CA 1
ATOM 1432 C C . PHE A 1 185 ? 8.625 7.401 12.605 1.00 37.09 185 PHE A C 1
ATOM 1434 O O . PHE A 1 185 ? 8.553 6.172 12.650 1.00 37.09 185 PHE A O 1
ATOM 1441 N N . THR A 1 186 ? 9.782 8.038 12.377 1.00 33.34 186 THR A N 1
ATOM 1442 C CA . THR A 1 186 ? 11.074 7.356 12.146 1.00 33.34 186 THR A CA 1
ATOM 1443 C C . THR A 1 186 ? 12.046 7.357 13.334 1.00 33.34 186 THR A C 1
ATOM 1445 O O . THR A 1 186 ? 13.188 6.937 13.146 1.00 33.34 186 THR A O 1
ATOM 1448 N N . GLU A 1 187 ? 11.630 7.802 14.522 1.00 31.14 187 GLU A N 1
ATOM 1449 C CA . GLU A 1 187 ? 12.396 7.648 15.778 1.00 31.14 187 GLU A CA 1
ATOM 1450 C C . GLU A 1 187 ? 11.860 6.510 16.663 1.00 31.14 187 GLU A C 1
ATOM 1452 O O . GLU A 1 187 ? 10.622 6.314 16.727 1.00 31.14 187 GLU A O 1
#

Sequence (187 aa):
MLVGDFITAAARVLSTDTLAAPRSEALTILGSLVCFPNTFQEIPLLRSVLEVNEVISGTEDVKNYLINILLKNATEEPNECARCIAICSLGVWICEELVQCTCHPQVKEAINVIGVTLKFPNKIVAQVACDVLQLLVSYWEKLQMFETALPRKMAEVSPFPIMLIHKQLLNLQPSQTIRCLILHFTE

Foldseek 3Di:
DDLLVLLVVLLVLQPDPDPPGPLLVSLLSLLVCLLVLVVCQPDPPPPPPDDDDDDQDGSVSSNVSSLVSLLCCCAPPPDLSSNLSSLVSLLVNLLSCLVSVVLDPCNLVSLVSLLVQLVDPDPVSNVSSLVSVVSVVVSVVSVVVSVVPPPDPPPPDDPPVPVVLVVVLVVDDSVVNSVVVSVVSVD

pLDDT: mean 70.17, std 22.81, range [30.52, 97.5]

Organism: Castor canadensis (NCBI:txid51338)

Radius of gyration: 18.32 Å; chains: 1; bounding box: 34×59×48 Å